Protein AF-A0A961ICT8-F1 (afdb_monomer_lite)

pLDDT: mean 81.62, std 18.66, range [32.84, 98.81]

Sequence (282 aa):
MPRFIATHRSTLLALPALLSLALFTVPVQPCGPQFPQAIFTYNVHPDMPLTAFAAGQPGIIEPEFARSYLVVAYRTLTKQPLNALEQKAAVRLWSARLNHGSDDTSWMEGASLSENESNDRDCPDGQLQCWLAARRTVSDVPDIKLDDLRVYRRISDQYYGQFRNCLPDAFRYARTTLQQRSERLGADDRAVRAWVLAQDRVFQNCSAAESIPPETGARDALLQADRQYQIASAYFYALRFQDAERHFRQIAADANSPHRLLARYLVARTLIRRASLQTEPG

Foldseek 3Di:
DDDDDDDDDDPDPPVVVVVVVVVPCPPPPPPDDPDDDDPPADQAAADPPLLCLLVLNVDDDHPSHDVLSVVQVVCSVVVNHDDPVRSVVSSQVVLVVVCPPDPDPPVHDPPPDDVQDDVPPVGRRALLVVLLVLLVLAPPADRDDPVQQDQKEALDPPDPDIDRLDDRVLSVVLSVVLVVCCVVQNSHDPLSSLLSVLLVQLRNLSYDAQRARDQDPDPDPQSNLSNLVSRLSSCLSNLVLVSNLVSLVVSLPDPPRPCNVVSVVVNVVSVVSCVVRPDDPD

Secondary structure (DSSP, 8-state):
-PPPP------SSHHHHHHHHHTT------------------SSSPPSPHHHHHTT---S--TTS-HHHHHHHHHHHTT-PPPHHHHHHHHHHHHHHHSTT-S--TT-TT----SS--S-TT-TT-HHHHHHHHHTTSTTPPP--GGG---EEES-SSS--EEE-S-HHHHHHHHHHHHHHHHHH-TT-HHHHHHHHHHHHHHHTTTSS--PPPPP----HHHHHHHHHHHHHHHHHTT-HHHHHHHHHHHHH-TT-TTHHHHHHHHHHHHHHHHHH-----

Radius of gyration: 28.93 Å; chains: 1; bounding box: 117×67×51 Å

Structure (mmCIF, N/CA/C/O backbone):
data_AF-A0A961ICT8-F1
#
_entry.id   AF-A0A961ICT8-F1
#
loop_
_atom_site.group_PDB
_atom_site.id
_atom_site.type_symbol
_atom_site.label_atom_id
_atom_site.label_alt_id
_atom_site.label_comp_id
_atom_site.label_asym_id
_atom_site.label_entity_id
_atom_site.label_seq_id
_atom_site.pdbx_PDB_ins_code
_atom_site.Cartn_x
_atom_site.Cartn_y
_atom_site.Cartn_z
_atom_site.occupancy
_atom_site.B_iso_or_equiv
_atom_site.auth_seq_id
_atom_site.auth_comp_id
_atom_site.auth_asym_id
_atom_site.auth_atom_id
_atom_site.pdbx_PDB_model_num
ATOM 1 N N . MET A 1 1 ? 96.701 43.788 11.895 1.00 37.84 1 MET A N 1
ATOM 2 C CA . MET A 1 1 ? 95.330 44.096 11.430 1.00 37.84 1 MET A CA 1
ATOM 3 C C . MET A 1 1 ? 94.482 42.824 11.481 1.00 37.84 1 MET A C 1
ATOM 5 O O . MET A 1 1 ? 94.618 42.012 10.576 1.00 37.84 1 MET A O 1
ATOM 9 N N . PRO A 1 2 ? 93.659 42.599 12.520 1.00 39.38 2 PRO A N 1
ATOM 10 C CA . PRO A 1 2 ? 92.682 41.512 12.544 1.00 39.38 2 PRO A CA 1
ATOM 11 C C . PRO A 1 2 ? 91.275 42.046 12.219 1.00 39.38 2 PRO A C 1
ATOM 13 O O . PRO A 1 2 ? 90.870 43.092 12.726 1.00 39.38 2 PRO A O 1
ATOM 16 N N . ARG A 1 3 ? 90.537 41.355 11.342 1.00 42.78 3 ARG A N 1
ATOM 17 C CA . ARG A 1 3 ? 89.151 41.694 10.979 1.00 42.78 3 ARG A CA 1
ATOM 18 C C . ARG A 1 3 ? 88.161 40.896 11.829 1.00 42.78 3 ARG A C 1
ATOM 20 O O . ARG A 1 3 ? 88.321 39.697 12.024 1.00 42.78 3 ARG A O 1
ATOM 27 N N . PHE A 1 4 ? 87.163 41.625 12.318 1.00 40.88 4 PHE A N 1
ATOM 28 C CA . PHE A 1 4 ? 86.082 41.203 13.198 1.00 40.88 4 PHE A CA 1
ATOM 29 C C . PHE A 1 4 ? 85.075 40.252 12.534 1.00 40.88 4 PHE A C 1
ATOM 31 O O . PHE A 1 4 ? 84.782 40.344 11.344 1.00 40.88 4 PHE A O 1
ATOM 38 N N . ILE A 1 5 ? 84.523 39.387 13.383 1.00 47.69 5 ILE A N 1
ATOM 39 C CA . ILE A 1 5 ? 83.393 38.480 13.176 1.00 47.69 5 ILE A CA 1
ATOM 40 C C . ILE A 1 5 ? 82.088 39.287 13.077 1.00 47.69 5 ILE A C 1
ATOM 42 O O . ILE A 1 5 ? 81.860 40.179 13.893 1.00 47.69 5 ILE A O 1
ATOM 46 N N . ALA A 1 6 ? 81.197 38.918 12.154 1.00 44.03 6 ALA A N 1
ATOM 47 C CA . ALA A 1 6 ? 79.781 39.280 12.207 1.00 44.03 6 ALA A CA 1
ATOM 48 C C . ALA A 1 6 ? 78.923 38.031 11.947 1.00 44.03 6 ALA A C 1
ATOM 50 O O . ALA A 1 6 ? 79.070 37.343 10.940 1.00 44.03 6 ALA A O 1
ATOM 51 N N . THR A 1 7 ? 78.068 37.721 12.917 1.00 42.88 7 THR A N 1
ATOM 52 C CA . THR A 1 7 ? 77.219 36.535 13.027 1.00 42.88 7 THR A CA 1
ATOM 53 C C . THR A 1 7 ? 75.846 36.770 12.384 1.00 42.88 7 THR A C 1
ATOM 55 O O . THR A 1 7 ? 75.156 37.739 12.693 1.00 42.88 7 THR A O 1
ATOM 58 N N . HIS A 1 8 ? 75.416 35.861 11.503 1.00 47.62 8 HIS A N 1
ATOM 59 C CA . HIS A 1 8 ? 74.081 35.865 10.894 1.00 47.62 8 HIS A CA 1
ATOM 60 C C . HIS A 1 8 ? 72.996 35.484 11.921 1.00 47.62 8 HIS A C 1
ATOM 62 O O . HIS A 1 8 ? 72.843 34.319 12.281 1.00 47.62 8 HIS A O 1
ATOM 68 N N . ARG A 1 9 ? 72.204 36.467 12.369 1.00 53.19 9 ARG A N 1
ATOM 69 C CA . ARG A 1 9 ? 70.945 36.287 13.118 1.00 53.19 9 ARG A CA 1
ATOM 70 C C . ARG A 1 9 ? 69.751 36.474 12.176 1.00 53.19 9 ARG A C 1
ATOM 72 O O . ARG A 1 9 ? 69.222 37.580 12.103 1.00 53.19 9 ARG A O 1
ATOM 79 N N . SER A 1 10 ? 69.319 35.449 11.431 1.00 54.00 10 SER A N 1
ATOM 80 C CA . SER A 1 10 ? 68.070 35.558 10.632 1.00 54.00 10 SER A CA 1
ATOM 81 C C . SER A 1 10 ? 67.377 34.240 10.241 1.00 54.00 10 SER A C 1
ATOM 83 O O . SER A 1 10 ? 66.534 34.260 9.354 1.00 54.00 10 SER A O 1
ATOM 85 N N . THR A 1 11 ? 67.686 33.091 10.850 1.00 52.84 11 THR A N 1
ATOM 86 C CA . THR A 1 11 ? 67.181 31.780 10.366 1.00 52.84 11 THR A CA 1
ATOM 87 C C . THR A 1 11 ? 66.309 30.996 11.352 1.00 52.84 11 THR A C 1
ATOM 89 O O . THR A 1 11 ? 65.954 29.858 11.070 1.00 52.84 11 THR A O 1
ATOM 92 N N . LEU A 1 12 ? 65.896 31.582 12.483 1.00 53.53 12 LEU A N 1
ATOM 93 C CA . LEU A 1 12 ? 65.147 30.858 13.530 1.00 53.53 12 LEU A CA 1
ATOM 94 C C . LEU A 1 12 ? 63.622 31.082 13.543 1.00 53.53 12 LEU A C 1
ATOM 96 O O . LEU A 1 12 ? 62.937 30.487 14.367 1.00 53.53 12 LEU A O 1
ATOM 100 N N . LEU A 1 13 ? 63.066 31.883 12.627 1.00 51.25 13 LEU A N 1
ATOM 101 C CA . LEU A 1 13 ? 61.613 32.129 12.536 1.00 51.25 13 LEU A CA 1
ATOM 102 C C . LEU A 1 13 ? 60.910 31.373 11.394 1.00 51.25 13 LEU A C 1
ATOM 104 O O . LEU A 1 13 ? 59.685 31.358 11.343 1.00 51.25 13 LEU A O 1
ATOM 108 N N . ALA A 1 14 ? 61.653 30.704 10.507 1.00 54.22 14 ALA A N 1
ATOM 109 C CA . ALA A 1 14 ? 61.065 29.968 9.383 1.00 54.22 14 ALA A CA 1
ATOM 110 C C . ALA A 1 14 ? 60.534 28.574 9.775 1.00 54.22 14 ALA A C 1
ATOM 112 O O . ALA A 1 14 ? 59.613 28.062 9.143 1.00 54.22 14 ALA A O 1
ATOM 113 N N . LEU A 1 15 ? 61.080 27.968 10.836 1.00 54.25 15 LEU A N 1
ATOM 114 C CA . LEU A 1 15 ? 60.722 26.613 11.265 1.00 54.25 15 LEU A CA 1
ATOM 115 C C . LEU A 1 15 ? 59.295 26.473 11.843 1.00 54.25 15 LEU A C 1
ATOM 117 O O . LEU A 1 15 ? 58.610 25.527 11.456 1.00 54.25 15 LEU A O 1
ATOM 121 N N . PRO A 1 16 ? 58.795 27.374 12.719 1.00 55.53 16 PRO A N 1
ATOM 122 C CA . PRO A 1 16 ? 57.443 27.224 13.259 1.00 55.53 16 PRO A CA 1
ATOM 123 C C . PRO A 1 16 ? 56.360 27.516 12.211 1.00 55.53 16 PRO A C 1
ATOM 125 O O . PRO A 1 16 ? 55.316 26.880 12.242 1.00 55.53 16 PRO A O 1
ATOM 128 N N . ALA A 1 17 ? 56.612 28.402 11.239 1.00 57.78 17 ALA A N 1
ATOM 129 C CA . ALA A 1 17 ? 55.658 28.697 10.165 1.00 57.78 17 ALA A CA 1
ATOM 130 C C . ALA A 1 17 ? 55.457 27.508 9.202 1.00 57.78 17 ALA A C 1
ATOM 132 O O . ALA A 1 17 ? 54.339 27.255 8.755 1.00 57.78 17 ALA A O 1
ATOM 133 N N . LEU A 1 18 ? 56.519 26.739 8.935 1.00 57.41 18 LEU A N 1
ATOM 134 C CA . LEU A 1 18 ? 56.458 25.503 8.146 1.00 57.41 18 LEU A CA 1
ATOM 135 C C . LEU A 1 18 ? 55.763 24.356 8.899 1.00 57.41 18 LEU A C 1
ATOM 137 O O . LEU A 1 18 ? 55.042 23.574 8.282 1.00 57.41 18 LEU A O 1
ATOM 141 N N . LEU A 1 19 ? 55.914 24.284 10.226 1.00 56.38 19 LEU A N 1
ATOM 142 C CA . LEU A 1 19 ? 55.237 23.278 11.051 1.00 56.38 19 LEU A CA 1
ATOM 143 C C . LEU A 1 19 ? 53.722 23.541 11.165 1.00 56.38 19 LEU A C 1
ATOM 145 O O . LEU A 1 19 ? 52.929 22.602 11.133 1.00 56.38 19 LEU A O 1
ATOM 149 N N . SER A 1 20 ? 53.311 24.814 11.223 1.00 58.62 20 SER A N 1
ATOM 150 C CA . SER A 1 20 ? 51.898 25.222 11.215 1.00 58.62 20 SER A CA 1
ATOM 151 C C . SER A 1 20 ? 51.183 24.861 9.912 1.00 58.62 20 SER A C 1
ATOM 153 O O . SER A 1 20 ? 50.013 24.494 9.940 1.00 58.62 20 SER A O 1
ATOM 155 N N . LEU A 1 21 ? 51.875 24.935 8.769 1.00 56.06 21 LEU A N 1
ATOM 156 C CA . LEU A 1 21 ? 51.290 24.611 7.463 1.00 56.06 21 LEU A CA 1
ATOM 157 C C . LEU A 1 21 ? 51.068 23.099 7.280 1.00 56.06 21 LEU A C 1
ATOM 159 O O . LEU A 1 21 ? 50.133 22.691 6.597 1.00 56.06 21 LEU A O 1
ATOM 163 N N . ALA A 1 22 ? 51.892 22.266 7.924 1.00 58.62 22 ALA A N 1
ATOM 164 C CA . ALA A 1 22 ? 51.762 20.811 7.872 1.00 58.62 22 ALA A CA 1
ATOM 165 C C . ALA A 1 22 ? 50.578 20.285 8.709 1.00 58.62 22 ALA A C 1
ATOM 167 O O . ALA A 1 22 ? 49.957 19.289 8.338 1.00 58.62 22 ALA A O 1
ATOM 168 N N . LEU A 1 23 ? 50.218 20.977 9.797 1.00 57.09 23 LEU A N 1
ATOM 169 C CA . LEU A 1 23 ? 49.137 20.576 10.711 1.00 57.09 23 LEU A CA 1
ATOM 170 C C . LEU A 1 23 ? 47.718 20.891 10.196 1.00 57.09 23 LEU A C 1
ATOM 172 O O . LEU A 1 23 ? 46.753 20.374 10.750 1.00 57.09 23 LEU A O 1
ATOM 176 N N . PHE A 1 24 ? 47.576 21.686 9.128 1.00 55.16 24 PHE A N 1
ATOM 177 C CA . PHE A 1 24 ? 46.278 22.008 8.509 1.00 55.16 24 PHE A CA 1
ATOM 178 C C . PHE A 1 24 ? 45.918 21.136 7.298 1.00 55.16 24 PHE A C 1
ATOM 180 O O . PHE A 1 24 ? 44.910 21.386 6.635 1.00 55.16 24 PHE A O 1
ATOM 187 N N . THR A 1 25 ? 46.684 20.079 7.018 1.00 59.94 25 THR A N 1
ATOM 188 C CA . THR A 1 25 ? 46.312 19.095 5.993 1.00 59.94 25 THR A CA 1
ATOM 189 C C . THR A 1 25 ? 45.279 18.112 6.548 1.00 59.94 25 THR A C 1
ATOM 191 O O . THR A 1 25 ? 45.543 16.934 6.767 1.00 59.94 25 THR A O 1
ATOM 194 N N . VAL A 1 26 ? 44.060 18.602 6.790 1.00 64.69 26 VAL A N 1
ATOM 195 C CA . VAL A 1 26 ? 42.906 17.703 6.893 1.00 64.69 26 VAL A CA 1
ATOM 196 C C . VAL A 1 26 ? 42.815 16.996 5.539 1.00 64.69 26 VAL A C 1
ATOM 198 O O . VAL A 1 26 ? 42.771 17.692 4.520 1.00 64.69 26 VAL A O 1
ATOM 201 N N . PRO A 1 27 ? 42.820 15.653 5.470 1.00 58.12 27 PRO A N 1
ATOM 202 C CA . PRO A 1 27 ? 42.540 14.974 4.221 1.00 58.12 27 PRO A CA 1
ATOM 203 C C . PRO A 1 27 ? 41.114 15.353 3.832 1.00 58.12 27 PRO A C 1
ATOM 205 O O . PRO A 1 27 ? 40.142 14.838 4.381 1.00 58.12 27 PRO A O 1
ATOM 208 N N . VAL A 1 28 ? 40.981 16.293 2.896 1.00 57.12 28 VAL A N 1
ATOM 209 C CA . VAL A 1 28 ? 39.759 16.418 2.117 1.00 57.12 28 VAL A CA 1
ATOM 210 C C . VAL A 1 28 ? 39.634 15.052 1.459 1.00 57.12 28 VAL A C 1
ATOM 212 O O . VAL A 1 28 ? 40.481 14.682 0.652 1.00 57.12 28 VAL A O 1
ATOM 215 N N . GLN A 1 29 ? 38.666 14.249 1.891 1.00 53.62 29 GLN A N 1
ATOM 216 C CA . GLN A 1 29 ? 38.209 13.116 1.107 1.00 53.62 29 GLN A CA 1
ATOM 217 C C . GLN A 1 29 ? 37.275 13.720 0.061 1.00 53.62 29 GLN A C 1
ATOM 219 O O . GLN A 1 29 ? 36.106 13.946 0.381 1.00 53.62 29 GLN A O 1
ATOM 224 N N . PRO A 1 30 ? 37.735 14.055 -1.163 1.00 53.84 30 PRO A N 1
ATOM 225 C CA . PRO A 1 30 ? 36.781 14.260 -2.226 1.00 53.84 30 PRO A CA 1
ATOM 226 C C . PRO A 1 30 ? 36.074 12.916 -2.384 1.00 53.84 30 PRO A C 1
ATOM 228 O O . PRO A 1 30 ? 36.699 11.900 -2.700 1.00 53.84 30 PRO A O 1
ATOM 231 N N . CYS A 1 31 ? 34.772 12.888 -2.111 1.00 66.50 31 CYS A N 1
ATOM 232 C CA . CYS A 1 31 ? 33.909 11.869 -2.684 1.00 66.50 31 CYS A CA 1
ATOM 233 C C . CYS A 1 31 ? 34.304 11.739 -4.169 1.00 66.50 31 CYS A C 1
ATOM 235 O O . CYS A 1 31 ? 34.460 12.755 -4.844 1.00 66.50 31 CYS A O 1
ATOM 237 N N . GLY A 1 32 ? 34.614 10.508 -4.589 1.00 55.09 32 GLY A N 1
ATOM 238 C CA . GLY A 1 32 ? 35.547 10.182 -5.675 1.00 55.09 32 GLY A CA 1
ATOM 239 C C . GLY A 1 32 ? 35.309 10.845 -7.044 1.00 55.09 32 GLY A C 1
ATOM 240 O O . GLY A 1 32 ? 34.255 11.423 -7.298 1.00 55.09 32 GLY A O 1
ATOM 241 N N . PRO A 1 33 ? 36.283 10.737 -7.967 1.00 57.88 33 PRO A N 1
ATOM 242 C CA . PRO A 1 33 ? 36.219 11.388 -9.271 1.00 57.88 33 PRO A CA 1
ATOM 243 C C . PRO A 1 33 ? 35.073 10.814 -10.117 1.00 57.88 33 PRO A C 1
ATOM 245 O O . PRO A 1 33 ? 35.085 9.644 -10.500 1.00 57.88 33 PRO A O 1
ATOM 248 N N . GLN A 1 34 ? 34.091 11.654 -10.438 1.00 64.75 34 GLN A N 1
ATOM 249 C CA . GLN A 1 34 ? 33.074 11.357 -11.443 1.00 64.75 34 GLN A CA 1
ATOM 250 C C . GLN A 1 34 ? 33.704 11.556 -12.825 1.00 64.75 34 GLN A C 1
ATOM 252 O O . GLN A 1 34 ? 33.614 12.628 -13.419 1.00 64.75 34 GLN A O 1
ATOM 257 N N . PHE A 1 35 ? 34.424 10.551 -13.322 1.00 66.69 35 PHE A N 1
ATOM 258 C CA . PHE A 1 35 ? 34.886 10.587 -14.706 1.00 66.69 35 PHE A CA 1
ATOM 259 C C . PHE A 1 35 ? 33.671 10.460 -15.635 1.00 66.69 35 PHE A C 1
ATOM 261 O O . PHE A 1 35 ? 32.851 9.568 -15.408 1.00 66.69 35 PHE A O 1
ATOM 268 N N . PRO A 1 36 ? 33.535 11.305 -16.674 1.00 63.50 36 PRO A N 1
ATOM 269 C CA . PRO A 1 36 ? 32.488 11.125 -17.668 1.00 63.50 36 PRO A CA 1
ATOM 270 C C . PRO A 1 36 ? 32.681 9.759 -18.333 1.00 63.50 36 PRO A C 1
ATOM 272 O O . PRO A 1 36 ? 33.679 9.516 -19.011 1.00 63.50 36 PRO A O 1
ATOM 275 N N . GLN A 1 37 ? 31.743 8.847 -18.090 1.00 63.47 37 GLN A N 1
ATOM 276 C CA . GLN A 1 37 ? 31.707 7.543 -18.737 1.00 63.47 37 GLN A CA 1
ATOM 277 C C . GLN A 1 37 ? 30.840 7.651 -19.987 1.00 63.47 37 GLN A C 1
ATOM 279 O O . GLN A 1 37 ? 29.714 8.144 -19.928 1.00 63.47 37 GLN A O 1
ATOM 284 N N . ALA A 1 38 ? 31.356 7.179 -21.119 1.00 71.88 38 ALA A N 1
ATOM 285 C CA . ALA A 1 38 ? 30.524 6.957 -22.290 1.00 71.88 38 ALA A CA 1
ATOM 286 C C . ALA A 1 38 ? 29.664 5.712 -22.030 1.00 71.88 38 ALA A C 1
ATOM 288 O O . ALA A 1 38 ? 30.159 4.585 -22.070 1.00 71.88 38 ALA A O 1
ATOM 289 N N . ILE A 1 39 ? 28.391 5.929 -21.703 1.00 67.38 39 ILE A N 1
ATOM 290 C CA . ILE A 1 39 ? 27.407 4.861 -21.528 1.00 67.38 39 ILE A CA 1
ATOM 291 C C . ILE A 1 39 ? 26.764 4.621 -22.892 1.00 67.38 39 ILE A C 1
ATOM 293 O O . ILE A 1 39 ? 26.002 5.453 -23.376 1.00 67.38 39 ILE A O 1
ATOM 297 N N . PHE A 1 40 ? 27.119 3.507 -23.529 1.00 71.25 40 PHE A N 1
ATOM 298 C CA . PHE A 1 40 ? 26.568 3.119 -24.832 1.00 71.25 40 PHE A CA 1
ATOM 299 C C . PHE A 1 40 ? 25.327 2.231 -24.709 1.00 71.25 40 PHE A C 1
ATOM 301 O O . PHE A 1 40 ? 24.526 2.190 -25.635 1.00 71.25 40 PHE A O 1
ATOM 308 N N . THR A 1 41 ? 25.179 1.532 -23.580 1.00 69.94 41 THR A N 1
ATOM 309 C CA . THR A 1 41 ? 24.039 0.664 -23.262 1.00 69.94 41 THR A CA 1
ATOM 310 C C . THR A 1 41 ? 23.744 0.729 -21.766 1.00 69.94 41 THR A C 1
ATOM 312 O O . THR A 1 41 ? 24.653 0.892 -20.946 1.00 69.94 41 THR A O 1
ATOM 315 N N . TYR A 1 42 ? 22.470 0.598 -21.402 1.00 76.50 42 TYR A N 1
ATOM 316 C CA . TYR A 1 42 ? 22.031 0.520 -20.013 1.00 76.50 42 TYR A CA 1
ATOM 317 C C . TYR A 1 42 ? 21.673 -0.919 -19.655 1.00 76.50 42 TYR A C 1
ATOM 319 O O . TYR A 1 42 ? 20.793 -1.504 -20.265 1.00 76.50 42 TYR A O 1
ATOM 327 N N . ASN A 1 43 ? 22.278 -1.465 -18.601 1.00 77.25 43 ASN A N 1
ATOM 328 C CA . ASN A 1 43 ? 22.084 -2.883 -18.262 1.00 77.25 43 ASN A CA 1
ATOM 329 C C . ASN A 1 43 ? 20.883 -3.126 -17.322 1.00 77.25 43 ASN A C 1
ATOM 331 O O . ASN A 1 43 ? 20.552 -4.262 -17.003 1.00 77.25 43 ASN A O 1
ATOM 335 N N . VAL A 1 44 ? 20.246 -2.066 -16.805 1.00 82.12 44 VAL A N 1
ATOM 336 C CA . VAL A 1 44 ? 19.187 -2.165 -15.772 1.00 82.12 44 VAL A CA 1
ATOM 337 C C . VAL A 1 44 ? 17.843 -1.572 -16.202 1.00 82.12 44 VAL A C 1
ATOM 339 O O . VAL A 1 44 ? 16.823 -1.812 -15.544 1.00 82.12 44 VAL A O 1
ATOM 342 N N . HIS A 1 45 ? 17.820 -0.816 -17.296 1.00 88.06 45 HIS A N 1
ATOM 343 C CA . HIS A 1 45 ? 16.630 -0.203 -17.876 1.00 88.06 45 HIS A CA 1
ATOM 344 C C . HIS A 1 45 ? 16.810 -0.053 -19.394 1.00 88.06 45 HIS A C 1
ATOM 346 O O . HIS A 1 45 ? 17.946 0.011 -19.849 1.00 88.06 45 HIS A O 1
ATOM 352 N N . PRO A 1 46 ? 15.721 0.026 -20.175 1.00 89.12 46 PRO A N 1
ATOM 353 C CA . PRO A 1 46 ? 15.795 0.255 -21.613 1.00 89.12 46 PRO A CA 1
ATOM 354 C C . PRO A 1 46 ? 16.296 1.659 -21.950 1.00 89.12 46 PRO A C 1
ATOM 356 O O . PRO A 1 46 ? 16.306 2.554 -21.096 1.00 89.12 46 PRO A O 1
ATOM 359 N N . ASP A 1 47 ? 16.627 1.853 -23.223 1.00 84.38 47 ASP A N 1
ATOM 360 C CA . ASP A 1 47 ? 16.976 3.160 -23.764 1.00 84.38 47 ASP A CA 1
ATOM 361 C C . ASP A 1 47 ? 15.827 4.168 -23.643 1.00 84.38 47 ASP A C 1
ATOM 363 O O . ASP A 1 47 ? 14.634 3.839 -23.622 1.00 84.38 47 ASP A O 1
ATOM 367 N N . MET A 1 48 ? 16.216 5.437 -23.564 1.00 84.44 48 MET A N 1
ATOM 368 C CA . MET A 1 48 ? 15.290 6.562 -23.553 1.00 84.44 48 MET A CA 1
ATOM 369 C C . MET A 1 48 ? 14.745 6.822 -24.972 1.00 84.44 48 MET A C 1
ATOM 371 O O . MET A 1 48 ? 15.480 6.650 -25.944 1.00 84.44 48 MET A O 1
ATOM 375 N N . PRO A 1 49 ? 13.490 7.292 -25.120 1.00 86.56 49 PRO A N 1
ATOM 376 C CA . PRO A 1 49 ? 12.537 7.615 -24.061 1.00 86.56 49 PRO A CA 1
ATOM 377 C C . PRO A 1 49 ? 11.739 6.393 -23.579 1.00 86.56 49 PRO A C 1
ATOM 379 O O . PRO A 1 49 ? 11.233 5.589 -24.361 1.00 86.56 49 PRO A O 1
ATOM 382 N N . LEU A 1 50 ? 11.498 6.318 -22.266 1.00 89.00 50 LEU A N 1
ATOM 383 C CA . LEU A 1 50 ? 10.753 5.210 -21.647 1.00 89.00 50 LEU A CA 1
ATOM 384 C C . LEU A 1 50 ? 9.299 5.078 -22.132 1.00 89.00 50 LEU A C 1
ATOM 386 O O . LEU A 1 50 ? 8.676 4.026 -21.971 1.00 89.00 50 LEU A O 1
ATOM 390 N N . THR A 1 51 ? 8.739 6.141 -22.708 1.00 90.38 51 THR A N 1
ATOM 391 C CA . THR A 1 51 ? 7.392 6.150 -23.288 1.00 90.38 51 THR A CA 1
ATOM 392 C C . THR A 1 51 ? 7.277 5.201 -24.479 1.00 90.38 51 THR A C 1
ATOM 394 O O . THR A 1 51 ? 6.260 4.519 -24.592 1.00 90.38 51 THR A O 1
ATOM 397 N N . ALA A 1 52 ? 8.317 5.082 -25.312 1.00 90.81 52 ALA A N 1
ATOM 398 C CA . ALA A 1 52 ? 8.341 4.143 -26.435 1.00 90.81 52 ALA A CA 1
ATOM 399 C C . ALA A 1 52 ? 8.315 2.690 -25.937 1.00 90.81 52 ALA A C 1
ATOM 401 O O . ALA A 1 52 ? 7.495 1.881 -26.381 1.00 90.81 52 ALA A O 1
ATOM 402 N N . PHE A 1 53 ? 9.127 2.386 -24.920 1.00 92.81 53 PHE A N 1
ATOM 403 C CA . PHE A 1 53 ? 9.141 1.067 -24.295 1.00 92.81 53 PHE A CA 1
ATOM 404 C C . PHE A 1 53 ? 7.777 0.716 -23.676 1.00 92.81 53 PHE A C 1
ATOM 406 O O . PHE A 1 53 ? 7.257 -0.380 -23.889 1.00 92.81 53 PHE A O 1
ATOM 413 N N . ALA A 1 54 ? 7.146 1.660 -22.963 1.00 92.94 54 ALA A N 1
ATOM 414 C CA . ALA A 1 54 ? 5.798 1.480 -22.417 1.00 92.94 54 ALA A CA 1
ATOM 415 C C . ALA A 1 54 ? 4.740 1.246 -23.507 1.00 92.94 54 ALA A C 1
ATOM 417 O O . ALA A 1 54 ? 3.836 0.433 -23.313 1.00 92.94 54 ALA A O 1
ATOM 418 N N . ALA A 1 55 ? 4.865 1.923 -24.650 1.00 93.06 55 ALA A N 1
ATOM 419 C CA . ALA A 1 55 ? 3.966 1.796 -25.795 1.00 93.06 55 ALA A CA 1
ATOM 420 C C . ALA A 1 55 ? 4.109 0.466 -26.560 1.00 93.06 55 ALA A C 1
ATOM 422 O O . ALA A 1 55 ? 3.397 0.245 -27.539 1.00 93.06 55 ALA A O 1
ATOM 423 N N . GLY A 1 56 ? 4.992 -0.435 -26.116 1.00 90.75 56 GLY A N 1
ATOM 424 C CA . GLY A 1 56 ? 5.207 -1.732 -26.750 1.00 90.75 56 GLY A CA 1
ATOM 425 C C . GLY A 1 56 ? 6.233 -1.695 -27.880 1.00 90.75 56 GLY A C 1
ATOM 426 O O . GLY A 1 56 ? 6.197 -2.551 -28.762 1.00 90.75 56 GLY A O 1
ATOM 427 N N . GLN A 1 57 ? 7.162 -0.737 -27.849 1.00 91.19 57 GLN A N 1
ATOM 428 C CA . GLN A 1 57 ? 8.332 -0.689 -28.729 1.00 91.19 57 GLN A CA 1
ATOM 429 C C . GLN A 1 57 ? 9.597 -0.988 -27.904 1.00 91.19 57 GLN A C 1
ATOM 431 O O . GLN A 1 57 ? 10.358 -0.074 -27.599 1.00 91.19 57 GLN A O 1
ATOM 436 N N . PRO A 1 58 ? 9.812 -2.245 -27.463 1.00 85.56 58 PRO A N 1
ATOM 437 C CA . PRO A 1 58 ? 10.813 -2.539 -26.442 1.00 85.56 58 PRO A CA 1
ATOM 438 C C . PRO A 1 58 ? 12.267 -2.509 -26.935 1.00 85.56 58 PRO A C 1
ATOM 440 O O . PRO A 1 58 ? 13.166 -2.546 -26.105 1.00 85.56 58 PRO A O 1
ATOM 443 N N . GLY A 1 59 ? 12.515 -2.453 -28.250 1.00 86.81 59 GLY A N 1
ATOM 444 C CA . GLY A 1 59 ? 13.874 -2.494 -28.797 1.00 86.81 59 GLY A CA 1
ATOM 445 C C . GLY A 1 59 ? 14.616 -3.776 -28.402 1.00 86.81 59 GLY A C 1
ATOM 446 O O . GLY A 1 59 ? 14.076 -4.875 -28.549 1.00 86.81 59 GLY A O 1
ATOM 447 N N . ILE A 1 60 ? 15.848 -3.626 -27.906 1.00 88.88 60 ILE A N 1
ATOM 448 C CA . ILE A 1 60 ? 16.653 -4.719 -27.345 1.00 88.88 60 ILE A CA 1
ATOM 449 C C . ILE A 1 60 ? 16.252 -4.924 -25.878 1.00 88.88 60 ILE A C 1
ATOM 451 O O . ILE A 1 60 ? 16.215 -3.980 -25.093 1.00 88.88 60 ILE A O 1
ATOM 455 N N . ILE A 1 61 ? 15.940 -6.168 -25.512 1.00 90.31 61 ILE A N 1
ATOM 456 C CA . ILE A 1 61 ? 15.570 -6.547 -24.144 1.00 90.31 61 ILE A CA 1
ATOM 457 C C . ILE A 1 61 ? 16.703 -7.378 -23.551 1.00 90.31 61 ILE A C 1
ATOM 459 O O . ILE A 1 61 ? 17.016 -8.445 -24.081 1.00 90.31 61 ILE A O 1
ATOM 463 N N . GLU A 1 62 ? 17.256 -6.927 -22.428 1.00 90.06 62 GLU A N 1
ATOM 464 C CA . GLU A 1 62 ? 18.277 -7.665 -21.682 1.00 90.06 62 GLU A CA 1
ATOM 465 C C . GLU A 1 62 ? 17.666 -8.368 -20.453 1.00 90.06 62 GLU A C 1
ATOM 467 O O . GLU A 1 62 ? 16.800 -7.788 -19.783 1.00 90.06 62 GLU A O 1
ATOM 472 N N . PRO A 1 63 ? 18.083 -9.609 -20.129 1.00 89.38 63 PRO A N 1
ATOM 473 C CA . PRO A 1 63 ? 17.638 -10.328 -18.929 1.00 89.38 63 PRO A CA 1
ATOM 474 C C . PRO A 1 63 ? 17.876 -9.576 -17.611 1.00 89.38 63 PRO A C 1
ATOM 476 O O . PRO A 1 63 ? 17.149 -9.783 -16.639 1.00 89.38 63 PRO A O 1
ATOM 479 N N . GLU A 1 64 ? 18.883 -8.707 -17.582 1.00 88.31 64 GLU A N 1
ATOM 480 C CA . GLU A 1 64 ? 19.343 -7.950 -16.419 1.00 88.31 64 GLU A CA 1
ATOM 481 C C . GLU A 1 64 ? 18.465 -6.728 -16.107 1.00 88.31 64 GLU A C 1
ATOM 483 O O . GLU A 1 64 ? 18.572 -6.143 -15.022 1.00 88.31 64 GLU A O 1
ATOM 488 N N . PHE A 1 65 ? 17.542 -6.361 -17.005 1.00 91.06 65 PHE A N 1
ATOM 489 C CA . PHE A 1 65 ? 16.627 -5.250 -16.770 1.00 91.06 65 PHE A CA 1
ATOM 490 C C . PHE A 1 65 ? 15.821 -5.439 -15.485 1.00 91.06 65 PHE A C 1
ATOM 492 O O . PHE A 1 65 ? 15.345 -6.527 -15.141 1.00 91.06 65 PHE A O 1
ATOM 499 N N . ALA A 1 66 ? 15.569 -4.331 -14.784 1.00 88.50 66 ALA A N 1
ATOM 500 C CA . ALA A 1 66 ? 14.714 -4.364 -13.610 1.00 88.50 66 ALA A CA 1
ATOM 501 C C . ALA A 1 66 ? 13.339 -4.949 -13.975 1.00 88.50 66 ALA A C 1
ATOM 503 O O . ALA A 1 66 ? 12.737 -4.597 -14.992 1.00 88.50 66 ALA A O 1
ATOM 504 N N . ARG A 1 67 ? 12.789 -5.808 -13.102 1.00 89.12 67 ARG A N 1
ATOM 505 C CA . ARG A 1 67 ? 11.561 -6.587 -13.380 1.00 89.12 67 ARG A CA 1
ATOM 506 C C . ARG A 1 67 ? 10.380 -5.755 -13.879 1.00 89.12 67 ARG A C 1
ATOM 508 O O . ARG A 1 67 ? 9.540 -6.263 -14.610 1.00 89.12 67 ARG A O 1
ATOM 515 N N . SER A 1 68 ? 10.294 -4.483 -13.485 1.00 90.50 68 SER A N 1
ATOM 516 C CA . SER A 1 68 ? 9.245 -3.584 -13.968 1.00 90.50 68 SER A CA 1
ATOM 517 C C . SER A 1 68 ? 9.285 -3.363 -15.481 1.00 90.50 68 SER A C 1
ATOM 519 O O . SER A 1 68 ? 8.223 -3.192 -16.062 1.00 90.50 68 SER A O 1
ATOM 521 N N . TYR A 1 69 ? 10.459 -3.394 -16.113 1.00 93.94 69 TYR A N 1
ATOM 522 C CA . TYR A 1 69 ? 10.602 -3.346 -17.570 1.00 93.94 69 TYR A CA 1
ATOM 523 C C . TYR A 1 69 ? 10.318 -4.714 -18.191 1.00 93.94 69 TYR A C 1
ATOM 525 O O . TYR A 1 69 ? 9.522 -4.807 -19.122 1.00 93.94 69 TYR A O 1
ATOM 533 N N . LEU A 1 70 ? 10.865 -5.790 -17.612 1.00 93.81 70 LEU A N 1
ATOM 534 C CA . LEU A 1 70 ? 10.648 -7.159 -18.100 1.00 93.81 70 LEU A CA 1
ATOM 535 C C . LEU A 1 70 ? 9.165 -7.555 -18.136 1.00 93.81 70 LEU A C 1
ATOM 537 O O . LEU A 1 70 ? 8.733 -8.224 -19.067 1.00 93.81 70 LEU A O 1
ATOM 541 N N . VAL A 1 71 ? 8.356 -7.105 -17.171 1.00 92.94 71 VAL A N 1
ATOM 542 C CA . VAL A 1 71 ? 6.898 -7.333 -17.184 1.00 92.94 71 VAL A CA 1
ATOM 543 C C . VAL A 1 71 ? 6.228 -6.650 -18.380 1.00 92.94 71 VAL A C 1
ATOM 545 O O . VAL A 1 71 ? 5.334 -7.232 -18.995 1.00 92.94 71 VAL A O 1
ATOM 548 N N . VAL A 1 72 ? 6.650 -5.433 -18.732 1.00 95.12 72 VAL A N 1
ATOM 549 C CA . VAL A 1 72 ? 6.101 -4.702 -19.886 1.00 95.12 72 VAL A CA 1
ATOM 550 C C . VAL A 1 72 ? 6.555 -5.331 -21.200 1.00 95.12 72 VAL A C 1
ATOM 552 O O . VAL A 1 72 ? 5.732 -5.520 -22.099 1.00 95.12 72 VAL A O 1
ATOM 555 N N . ALA A 1 73 ? 7.821 -5.744 -21.283 1.00 95.06 73 ALA A N 1
ATOM 556 C CA . ALA A 1 73 ? 8.336 -6.515 -22.409 1.00 95.06 73 ALA A CA 1
ATOM 557 C C . ALA A 1 73 ? 7.556 -7.826 -22.590 1.00 95.06 73 ALA A C 1
ATOM 559 O O . ALA A 1 73 ? 7.031 -8.081 -23.671 1.00 95.06 73 ALA A O 1
ATOM 560 N N . TYR A 1 74 ? 7.378 -8.609 -21.522 1.00 95.06 74 TYR A N 1
ATOM 561 C CA . TYR A 1 74 ? 6.603 -9.852 -21.541 1.00 95.06 74 TYR A CA 1
ATOM 562 C C . TYR A 1 74 ? 5.175 -9.632 -22.050 1.00 95.06 74 TYR A C 1
ATOM 564 O O . TYR A 1 74 ? 4.722 -10.336 -22.952 1.00 95.06 74 TYR A O 1
ATOM 572 N N . ARG A 1 75 ? 4.469 -8.627 -21.519 1.00 95.75 75 ARG A N 1
ATOM 573 C CA . ARG A 1 75 ? 3.110 -8.270 -21.956 1.00 95.75 75 ARG A CA 1
ATOM 574 C C . ARG A 1 75 ? 3.053 -7.902 -23.437 1.00 95.75 75 ARG A C 1
ATOM 576 O O . ARG A 1 75 ? 2.148 -8.330 -24.146 1.00 95.75 75 ARG A O 1
ATOM 583 N N . THR A 1 76 ? 4.044 -7.163 -23.919 1.00 94.88 76 THR A N 1
ATOM 584 C CA . THR A 1 76 ? 4.148 -6.793 -25.336 1.00 94.88 76 THR A CA 1
ATOM 585 C C . THR A 1 76 ? 4.384 -8.024 -26.216 1.00 94.88 76 THR A C 1
ATOM 587 O O . THR A 1 76 ? 3.636 -8.254 -27.165 1.00 94.88 76 THR A O 1
ATOM 590 N N . LEU A 1 77 ? 5.358 -8.870 -25.864 1.00 94.50 77 LEU A N 1
ATOM 591 C CA . LEU A 1 77 ? 5.720 -10.074 -26.624 1.00 94.50 77 LEU A CA 1
ATOM 592 C C . LEU A 1 77 ? 4.605 -11.132 -26.634 1.00 94.50 77 LEU A C 1
ATOM 594 O O . LEU A 1 77 ? 4.439 -11.858 -27.612 1.00 94.50 77 LEU A O 1
ATOM 598 N N . THR A 1 78 ? 3.793 -11.184 -25.578 1.00 96.62 78 THR A N 1
ATOM 599 C CA . THR A 1 78 ? 2.618 -12.067 -25.472 1.00 96.62 78 THR A CA 1
ATOM 600 C C . THR A 1 78 ? 1.340 -11.466 -26.066 1.00 96.62 78 THR A C 1
ATOM 602 O O . THR A 1 78 ? 0.258 -12.025 -25.891 1.00 96.62 78 THR A O 1
ATOM 605 N N . LYS A 1 79 ? 1.452 -10.358 -26.814 1.00 94.81 79 LYS A N 1
ATOM 606 C CA . LYS A 1 79 ? 0.338 -9.672 -27.496 1.00 94.81 79 LYS A CA 1
ATOM 607 C C . LYS A 1 79 ? -0.752 -9.157 -26.545 1.00 94.81 79 LYS A C 1
ATOM 609 O O . LYS A 1 79 ? -1.918 -9.066 -26.921 1.00 94.81 79 LYS A O 1
ATOM 614 N N . GLN A 1 80 ? -0.375 -8.789 -25.323 1.00 95.56 80 GLN A N 1
ATOM 615 C CA . GLN A 1 80 ? -1.244 -8.167 -24.319 1.00 95.56 80 GLN A CA 1
ATOM 616 C C . GLN A 1 80 ? -0.624 -6.859 -23.793 1.00 95.56 80 GLN A C 1
ATOM 618 O O . GLN A 1 80 ? -0.317 -6.759 -22.597 1.00 95.56 80 GLN A O 1
ATOM 623 N N . PRO A 1 81 ? -0.400 -5.853 -24.665 1.00 95.00 81 PRO A N 1
ATOM 624 C CA . PRO A 1 81 ? 0.305 -4.631 -24.293 1.00 95.00 81 PRO A CA 1
ATOM 625 C C . PRO A 1 81 ? -0.419 -3.859 -23.182 1.00 95.00 81 PRO A C 1
ATOM 627 O O . PRO A 1 81 ? -1.586 -4.104 -22.859 1.00 95.00 81 PRO A O 1
ATOM 630 N N . LEU A 1 82 ? 0.300 -2.919 -22.571 1.00 95.06 82 LEU A N 1
ATOM 631 C CA . LEU A 1 82 ? -0.293 -1.989 -21.618 1.00 95.06 82 LEU A CA 1
ATOM 632 C C . LEU A 1 82 ? -1.300 -1.076 -22.326 1.00 95.06 82 LEU A C 1
ATOM 634 O O . LEU A 1 82 ? -1.018 -0.563 -23.410 1.00 95.06 82 LEU A O 1
ATOM 638 N N . ASN A 1 83 ? -2.443 -0.814 -21.695 1.00 94.56 83 ASN A N 1
ATOM 639 C CA . ASN A 1 83 ? -3.348 0.244 -22.146 1.00 94.56 83 ASN A CA 1
ATOM 640 C C . ASN A 1 83 ? -2.789 1.642 -21.805 1.00 94.56 83 ASN A C 1
ATOM 642 O O . ASN A 1 83 ? -1.854 1.774 -21.019 1.00 94.56 83 ASN A O 1
ATOM 646 N N . ALA A 1 84 ? -3.384 2.709 -22.346 1.00 89.44 84 ALA A N 1
ATOM 647 C CA . ALA A 1 84 ? -2.877 4.076 -22.174 1.00 89.44 84 ALA A CA 1
ATOM 648 C C . ALA A 1 84 ? -2.733 4.524 -20.701 1.00 89.44 84 ALA A C 1
ATOM 650 O O . ALA A 1 84 ? -1.823 5.286 -20.370 1.00 89.44 84 ALA A O 1
ATOM 651 N N . LEU A 1 85 ? -3.610 4.058 -19.805 1.00 87.50 85 LEU A N 1
ATOM 652 C CA . LEU A 1 85 ? -3.521 4.362 -18.375 1.00 87.50 85 LEU A CA 1
ATOM 653 C C . LEU A 1 85 ? -2.362 3.600 -17.719 1.00 87.50 85 LEU A C 1
ATOM 655 O O . LEU A 1 85 ? -1.588 4.182 -16.959 1.00 87.50 85 LEU A O 1
ATOM 659 N N . GLU A 1 86 ? -2.222 2.313 -18.038 1.00 90.38 86 GLU A N 1
ATOM 660 C CA . GLU A 1 86 ? -1.130 1.464 -17.558 1.00 90.38 86 GLU A CA 1
ATOM 661 C C . GLU A 1 86 ? 0.235 1.968 -18.047 1.00 90.38 86 GLU A C 1
ATOM 663 O O . GLU A 1 86 ? 1.181 2.005 -17.265 1.00 90.38 86 GLU A O 1
ATOM 668 N N . GLN A 1 87 ? 0.331 2.418 -19.302 1.00 90.81 87 GLN A N 1
ATOM 669 C CA . GLN A 1 87 ? 1.549 3.006 -19.869 1.00 90.81 87 GLN A CA 1
ATOM 670 C C . GLN A 1 87 ? 1.994 4.233 -19.071 1.00 90.81 87 GLN A C 1
ATOM 672 O O . GLN A 1 87 ? 3.133 4.298 -18.611 1.00 90.81 87 GLN A O 1
ATOM 677 N N . LYS A 1 88 ? 1.073 5.175 -18.823 1.00 86.19 88 LYS A N 1
ATOM 678 C CA . LYS A 1 88 ? 1.343 6.363 -17.996 1.00 86.19 88 LYS A CA 1
ATOM 679 C C . LYS A 1 88 ? 1.780 5.981 -16.582 1.00 86.19 88 LYS A C 1
ATOM 681 O O . LYS A 1 88 ? 2.704 6.582 -16.038 1.00 86.19 88 LYS A O 1
ATOM 686 N N . ALA A 1 89 ? 1.141 4.975 -15.982 1.00 82.94 89 ALA A N 1
ATOM 687 C CA . ALA A 1 89 ? 1.500 4.498 -14.650 1.00 82.94 89 ALA A CA 1
ATOM 688 C C . ALA A 1 89 ? 2.892 3.841 -14.609 1.00 82.94 89 ALA A C 1
ATOM 690 O O . ALA A 1 89 ? 3.633 4.066 -13.650 1.00 82.94 89 ALA A O 1
ATOM 691 N N . ALA A 1 90 ? 3.257 3.066 -15.636 1.00 89.81 90 ALA A N 1
ATOM 692 C CA . ALA A 1 90 ? 4.566 2.431 -15.760 1.00 89.81 90 ALA A CA 1
ATOM 693 C C . ALA A 1 90 ? 5.680 3.470 -15.930 1.00 89.81 90 ALA A C 1
ATOM 695 O O . ALA A 1 90 ? 6.639 3.458 -15.160 1.00 89.81 90 ALA A O 1
ATOM 696 N N . VAL A 1 91 ? 5.505 4.424 -16.851 1.00 87.62 91 VAL A N 1
ATOM 697 C CA . VAL A 1 91 ? 6.459 5.524 -17.057 1.00 87.62 91 VAL A CA 1
ATOM 698 C C . VAL A 1 91 ? 6.636 6.326 -15.773 1.00 87.62 91 VAL A C 1
ATOM 700 O O . VAL A 1 91 ? 7.763 6.520 -15.338 1.00 87.62 91 VAL A O 1
ATOM 703 N N . ARG A 1 92 ? 5.545 6.697 -15.089 1.00 81.94 92 ARG A N 1
ATOM 704 C CA . ARG A 1 92 ? 5.620 7.407 -13.802 1.00 81.94 92 ARG A CA 1
ATOM 705 C C . ARG A 1 92 ? 6.431 6.639 -12.755 1.00 81.94 92 ARG A C 1
ATOM 707 O O . ARG A 1 92 ? 7.232 7.239 -12.045 1.00 81.94 92 ARG A O 1
ATOM 714 N N . LEU A 1 93 ? 6.224 5.324 -12.644 1.00 83.00 93 LEU A N 1
ATOM 715 C CA . LEU A 1 93 ? 6.991 4.479 -11.726 1.00 83.00 93 LEU A CA 1
ATOM 716 C C . LEU A 1 93 ? 8.484 4.486 -12.070 1.00 83.00 93 LEU A C 1
ATOM 718 O O . LEU A 1 93 ? 9.313 4.565 -11.166 1.00 83.00 93 LEU A O 1
ATOM 722 N N . TRP A 1 94 ? 8.826 4.352 -13.349 1.00 87.81 94 TRP A N 1
ATOM 723 C CA . TRP A 1 94 ? 10.215 4.309 -13.793 1.00 87.81 94 TRP A CA 1
ATOM 724 C C . TRP A 1 94 ? 10.909 5.651 -13.618 1.00 87.81 94 TRP A C 1
ATOM 726 O O . TRP A 1 94 ? 11.992 5.685 -13.045 1.00 87.81 94 TRP A O 1
ATOM 736 N N . SER A 1 95 ? 10.254 6.747 -13.997 1.00 81.31 95 SER A N 1
ATOM 737 C CA . SER A 1 95 ? 10.774 8.095 -13.785 1.00 81.31 95 SER A CA 1
ATOM 738 C C . SER A 1 95 ? 11.039 8.362 -12.306 1.00 81.31 95 SER A C 1
ATOM 740 O O . SER A 1 95 ? 12.132 8.786 -11.961 1.00 81.31 95 SER A O 1
ATOM 742 N N . ALA A 1 96 ? 10.109 8.012 -11.409 1.00 73.50 96 ALA A N 1
ATOM 743 C CA . ALA A 1 96 ? 10.331 8.157 -9.969 1.00 73.50 96 ALA A CA 1
ATOM 744 C C . ALA A 1 96 ? 11.532 7.334 -9.462 1.00 73.50 96 ALA A C 1
ATOM 746 O O . ALA A 1 96 ? 12.247 7.769 -8.569 1.00 73.50 96 ALA A O 1
ATOM 747 N N . ARG A 1 97 ? 11.777 6.146 -10.030 1.00 77.81 97 ARG A N 1
ATOM 748 C CA . ARG A 1 97 ? 12.915 5.295 -9.645 1.00 77.81 97 ARG A CA 1
ATOM 749 C C . ARG A 1 97 ? 14.254 5.815 -10.156 1.00 77.81 97 ARG A C 1
ATOM 751 O O . ARG A 1 97 ? 15.241 5.666 -9.446 1.00 77.81 97 ARG A O 1
ATOM 758 N N . LEU A 1 98 ? 14.280 6.380 -11.360 1.00 77.81 98 LEU A N 1
ATOM 759 C CA . LEU A 1 98 ? 15.489 6.944 -11.961 1.00 77.81 98 LEU A CA 1
ATOM 760 C C . LEU A 1 98 ? 15.843 8.306 -11.350 1.00 77.81 98 LEU A C 1
ATOM 762 O O . LEU A 1 98 ? 17.018 8.600 -11.178 1.00 77.81 98 LEU A O 1
ATOM 766 N N . ASN A 1 99 ? 14.841 9.094 -10.945 1.00 68.56 99 ASN A N 1
ATOM 767 C CA . ASN A 1 99 ? 15.029 10.438 -10.393 1.00 68.56 99 ASN A CA 1
ATOM 768 C C . ASN A 1 99 ? 15.609 10.470 -8.963 1.00 68.56 99 ASN A C 1
ATOM 770 O O . ASN A 1 99 ? 15.922 11.539 -8.454 1.00 68.56 99 ASN A O 1
ATOM 774 N N . HIS A 1 100 ? 15.795 9.328 -8.291 1.00 54.91 100 HIS A N 1
ATOM 775 C CA . HIS A 1 100 ? 16.352 9.263 -6.928 1.00 54.91 100 HIS A CA 1
ATOM 776 C C . HIS A 1 100 ? 17.863 9.600 -6.833 1.00 54.91 100 HIS A C 1
ATOM 778 O O . HIS A 1 100 ? 18.527 9.185 -5.881 1.00 54.91 100 HIS A O 1
ATOM 784 N N . GLY A 1 101 ? 18.417 10.360 -7.785 1.00 42.03 101 GLY A N 1
ATOM 785 C CA . GLY A 1 101 ? 19.826 10.764 -7.787 1.00 42.03 101 GLY A CA 1
ATOM 786 C C . GLY A 1 101 ? 20.206 11.988 -8.630 1.00 42.03 101 GLY A C 1
ATOM 787 O O . GLY A 1 101 ? 21.398 12.268 -8.714 1.00 42.03 101 GLY A O 1
ATOM 788 N N . SER A 1 102 ? 19.269 12.722 -9.245 1.00 42.50 102 SER A N 1
ATOM 789 C CA . SER A 1 102 ? 19.603 13.880 -10.092 1.00 42.50 102 SER A CA 1
ATOM 790 C C . SER A 1 102 ? 18.647 15.054 -9.878 1.00 42.50 102 SER A C 1
ATOM 792 O O . SER A 1 102 ? 17.457 14.932 -10.148 1.00 42.50 102 SER A O 1
ATOM 794 N N . ASP A 1 103 ? 19.183 16.212 -9.485 1.00 41.50 103 ASP A N 1
ATOM 795 C CA . ASP A 1 103 ? 18.457 17.496 -9.504 1.00 41.50 103 ASP A CA 1
ATOM 796 C C . ASP A 1 103 ? 18.176 17.993 -10.942 1.00 41.50 103 ASP A C 1
ATOM 798 O O . ASP A 1 103 ? 17.407 18.934 -11.147 1.00 41.50 103 ASP A O 1
ATOM 802 N N . ASP A 1 104 ? 18.776 17.363 -11.960 1.00 44.56 104 ASP A N 1
ATOM 803 C CA . ASP A 1 104 ? 18.578 17.701 -13.370 1.00 44.56 104 ASP A CA 1
ATOM 804 C C . ASP A 1 104 ? 17.444 16.871 -13.992 1.00 44.56 104 ASP A C 1
ATOM 806 O O . ASP A 1 104 ? 17.617 15.727 -14.411 1.00 44.56 104 ASP A O 1
ATOM 810 N N . THR A 1 105 ? 16.259 17.477 -14.052 1.00 47.34 105 THR A N 1
ATOM 811 C CA . THR A 1 105 ? 15.057 16.925 -14.698 1.00 47.34 105 THR A CA 1
ATOM 812 C C . THR A 1 105 ? 14.929 17.336 -16.172 1.00 47.34 105 THR A C 1
ATOM 814 O O . THR A 1 105 ? 13.954 16.963 -16.827 1.00 47.34 105 THR A O 1
ATOM 817 N N . SER A 1 106 ? 15.895 18.087 -16.726 1.00 44.19 106 SER A N 1
ATOM 818 C CA . SER A 1 106 ? 15.734 18.754 -18.028 1.00 44.19 106 SER A CA 1
ATOM 819 C C . SER A 1 106 ? 15.734 17.805 -19.235 1.00 44.19 106 SER A C 1
ATOM 821 O O . SER A 1 106 ? 15.151 18.133 -20.267 1.00 44.19 106 SER A O 1
ATOM 823 N N . TRP A 1 107 ? 16.288 16.596 -19.099 1.00 43.44 107 TRP A N 1
ATOM 824 C CA . TRP A 1 107 ? 16.358 15.599 -20.182 1.00 43.44 107 TRP A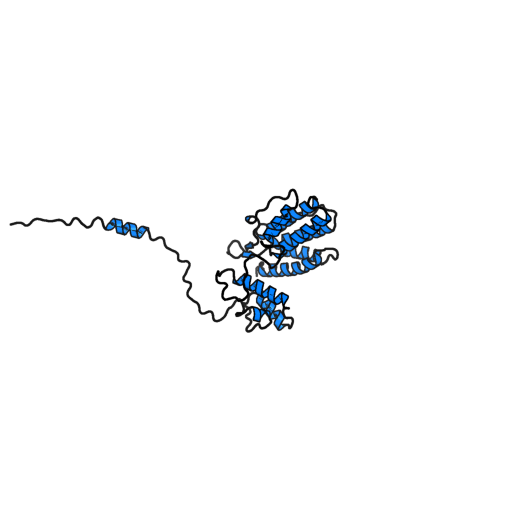 CA 1
ATOM 825 C C . TRP A 1 107 ? 15.162 14.641 -20.235 1.00 43.44 107 TRP A C 1
ATOM 827 O O . TRP A 1 107 ? 15.080 13.795 -21.126 1.00 43.44 107 TRP A O 1
ATOM 837 N N . MET A 1 108 ? 14.232 14.741 -19.283 1.00 48.09 108 MET A N 1
ATOM 838 C CA . MET A 1 108 ? 13.048 13.890 -19.214 1.00 48.09 108 MET A CA 1
ATOM 839 C C . MET A 1 108 ? 11.791 14.714 -19.486 1.00 48.09 108 MET A C 1
ATOM 841 O O . MET A 1 108 ? 11.067 15.115 -18.573 1.00 48.09 108 MET A O 1
ATOM 845 N N . GLU A 1 109 ? 11.507 14.948 -20.766 1.00 37.16 109 GLU A N 1
ATOM 846 C CA . GLU A 1 109 ? 10.261 15.578 -21.201 1.00 37.16 109 GLU A CA 1
ATOM 847 C C . GLU A 1 109 ? 9.063 14.734 -20.711 1.00 37.16 109 GLU A C 1
ATOM 849 O O . GLU A 1 109 ? 8.854 13.594 -21.130 1.00 37.16 109 GLU A O 1
ATOM 854 N N . GLY A 1 110 ? 8.322 15.267 -19.729 1.00 42.69 110 GLY A N 1
ATOM 855 C CA . GLY A 1 110 ? 7.217 14.582 -19.041 1.00 42.69 110 GLY A CA 1
ATOM 856 C C . GLY A 1 110 ? 7.492 14.121 -17.599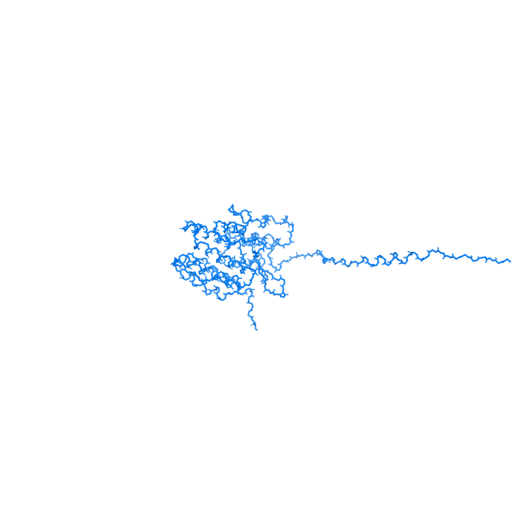 1.00 42.69 110 GLY A C 1
ATOM 857 O O . GLY A 1 110 ? 6.612 13.500 -17.001 1.00 42.69 110 GLY A O 1
ATOM 858 N N . ALA A 1 111 ? 8.661 14.422 -17.019 1.00 42.31 111 ALA A N 1
ATOM 859 C CA . ALA A 1 111 ? 9.031 14.050 -15.647 1.00 42.31 111 ALA A CA 1
ATOM 860 C C . ALA A 1 111 ? 9.075 15.231 -14.661 1.00 42.31 111 ALA A C 1
ATOM 862 O O . ALA A 1 111 ? 9.961 15.306 -13.813 1.00 42.31 111 ALA A O 1
ATOM 863 N N . SER A 1 112 ? 8.077 16.120 -14.689 1.00 35.03 112 SER A N 1
ATOM 864 C CA . SER A 1 112 ? 7.786 16.941 -13.509 1.00 35.03 112 SER A CA 1
ATOM 865 C C . SER A 1 112 ? 7.196 16.030 -12.422 1.00 35.03 112 SER A C 1
ATOM 867 O O . SER A 1 112 ? 5.980 15.871 -12.313 1.00 35.03 112 SER A O 1
ATOM 869 N N . LEU A 1 113 ? 8.061 15.349 -11.675 1.00 41.31 113 LEU A N 1
ATOM 870 C CA . LEU A 1 113 ? 7.694 14.523 -10.531 1.00 41.31 113 LEU A CA 1
ATOM 871 C C . LEU A 1 113 ? 8.324 15.135 -9.288 1.00 41.31 113 LEU A C 1
ATOM 873 O O . LEU A 1 113 ? 9.374 14.691 -8.827 1.00 41.31 113 LEU A O 1
ATOM 877 N N . SER A 1 114 ? 7.667 16.152 -8.732 1.00 38.16 114 SER A N 1
ATOM 878 C CA . SER A 1 114 ? 7.814 16.376 -7.301 1.00 38.16 114 SER A CA 1
ATOM 879 C C . SER A 1 114 ? 7.336 15.112 -6.583 1.00 38.16 114 SER A C 1
ATOM 881 O O . SER A 1 114 ? 6.346 14.500 -6.976 1.00 38.16 114 SER A O 1
ATOM 883 N N . GLU A 1 115 ? 8.032 14.699 -5.526 1.00 41.69 115 GLU A N 1
ATOM 884 C CA . GLU A 1 115 ? 7.546 13.656 -4.609 1.00 41.69 115 GLU A CA 1
ATOM 885 C C . GLU A 1 115 ? 6.225 14.052 -3.927 1.00 41.69 115 GLU A C 1
ATOM 887 O O . GLU A 1 115 ? 5.518 13.193 -3.394 1.00 41.69 115 GLU A O 1
ATOM 892 N N . ASN A 1 116 ? 5.872 15.336 -4.021 1.00 40.38 116 ASN A N 1
ATOM 893 C CA . ASN A 1 116 ? 4.505 15.803 -3.955 1.00 40.38 116 ASN A CA 1
ATOM 894 C C . ASN A 1 116 ? 3.729 15.259 -5.155 1.00 40.38 116 ASN A C 1
ATOM 896 O O . ASN A 1 116 ? 3.912 15.704 -6.287 1.00 40.38 116 ASN A O 1
ATOM 900 N N . GLU A 1 117 ? 2.792 14.375 -4.831 1.00 46.25 117 GLU A N 1
ATOM 901 C CA . GLU A 1 117 ? 1.524 14.280 -5.532 1.00 46.25 117 GLU A CA 1
ATOM 902 C C . GLU A 1 117 ? 1.470 13.338 -6.735 1.00 46.25 117 GLU A C 1
ATOM 904 O O . GLU A 1 117 ? 1.653 13.679 -7.902 1.00 46.25 117 GLU A O 1
ATOM 909 N N . SER A 1 118 ? 0.949 12.137 -6.456 1.00 46.97 118 SER A N 1
ATOM 910 C CA . SER A 1 118 ? -0.221 11.689 -7.212 1.00 46.97 118 SER A CA 1
ATOM 911 C C . SER A 1 118 ? -1.049 12.904 -7.629 1.00 46.97 118 SER A C 1
ATOM 913 O O . SER A 1 118 ? -1.346 13.712 -6.770 1.00 46.97 118 SER A O 1
ATOM 915 N N . ASN A 1 119 ? -1.473 13.015 -8.886 1.00 48.69 119 ASN A N 1
ATOM 916 C CA . ASN A 1 119 ? -2.444 14.020 -9.350 1.00 48.69 119 ASN A CA 1
ATOM 917 C C . ASN A 1 119 ? -3.849 13.807 -8.704 1.00 48.69 119 ASN A C 1
ATOM 919 O O . ASN A 1 119 ? -4.884 13.893 -9.361 1.00 48.69 119 ASN A O 1
ATOM 923 N N . ASP A 1 120 ? -3.859 13.385 -7.442 1.00 61.47 120 ASP A N 1
ATOM 924 C CA . ASP A 1 120 ? -4.952 13.125 -6.538 1.00 61.47 120 ASP A CA 1
ATOM 925 C C . ASP A 1 120 ? -5.260 14.458 -5.867 1.00 61.47 120 ASP A C 1
ATOM 927 O O . ASP A 1 120 ? -4.628 14.854 -4.891 1.00 61.47 120 ASP A O 1
ATOM 931 N N . ARG A 1 121 ? -6.221 15.176 -6.451 1.00 64.69 121 ARG A N 1
ATOM 932 C CA . ARG A 1 121 ? -6.676 16.485 -5.964 1.00 64.69 121 ARG A CA 1
ATOM 933 C C . ARG A 1 121 ? -7.116 16.446 -4.502 1.00 64.69 121 ARG A C 1
ATOM 935 O O . ARG A 1 121 ? -7.135 17.488 -3.857 1.00 64.69 121 ARG A O 1
ATOM 942 N N . ASP A 1 122 ? -7.448 15.262 -3.997 1.00 72.44 122 ASP A N 1
ATOM 943 C CA . ASP A 1 122 ? -7.913 15.071 -2.634 1.00 72.44 122 ASP A CA 1
ATOM 944 C C . ASP A 1 122 ? -6.750 15.013 -1.630 1.00 72.44 122 ASP A C 1
ATOM 946 O O . ASP A 1 122 ? -7.007 14.917 -0.427 1.00 72.44 122 ASP A O 1
ATOM 950 N N . CYS A 1 123 ? -5.486 15.023 -2.090 1.00 79.38 123 CYS A N 1
ATOM 951 C CA . CYS A 1 123 ? -4.323 14.796 -1.232 1.00 79.38 123 CYS A CA 1
ATOM 952 C C . CYS A 1 123 ? -3.007 15.528 -1.554 1.00 79.38 123 CYS A C 1
ATOM 954 O O . CYS A 1 123 ? -1.986 14.856 -1.472 1.00 79.38 123 CYS A O 1
ATOM 956 N N . PRO A 1 124 ? -3.013 16.871 -1.739 1.00 71.62 124 PRO A N 1
ATOM 957 C CA . PRO A 1 124 ? -1.893 17.739 -2.177 1.00 71.62 124 PRO A CA 1
ATOM 958 C C . PRO A 1 124 ? -0.543 17.620 -1.436 1.00 71.62 124 PRO A C 1
ATOM 960 O O . PRO A 1 124 ? 0.470 18.095 -1.955 1.00 71.62 124 PRO A O 1
ATOM 963 N N . ASP A 1 125 ? -0.512 17.005 -0.254 1.00 71.81 125 ASP A N 1
ATOM 964 C CA . ASP A 1 125 ? 0.680 16.910 0.601 1.00 71.81 125 ASP A CA 1
ATOM 965 C C . ASP A 1 125 ? 1.238 15.480 0.725 1.00 71.81 125 ASP A C 1
ATOM 967 O O . ASP A 1 125 ? 2.145 15.223 1.519 1.00 71.81 125 ASP A O 1
ATOM 971 N N . GLY A 1 126 ? 0.679 14.521 -0.013 1.00 81.81 126 GLY A N 1
ATOM 972 C CA . GLY A 1 126 ? 1.052 13.116 0.009 1.00 81.81 126 GLY A CA 1
ATOM 973 C C . GLY A 1 126 ? 0.117 12.241 0.846 1.00 81.81 126 GLY A C 1
ATOM 974 O O . GLY A 1 126 ? -0.450 12.620 1.872 1.00 81.81 126 GLY A O 1
ATOM 975 N N . GLN A 1 127 ? -0.018 10.978 0.430 1.00 88.19 127 GLN A N 1
ATOM 976 C CA . GLN A 1 127 ? -0.979 10.045 1.034 1.00 88.19 127 GLN A CA 1
ATOM 977 C C . GLN A 1 127 ? -0.711 9.749 2.520 1.00 88.19 127 GLN A C 1
ATOM 979 O O . GLN A 1 127 ? -1.654 9.468 3.261 1.00 88.19 127 GLN A O 1
ATOM 984 N N . LEU A 1 128 ? 0.550 9.805 2.968 1.00 89.31 128 LEU A N 1
ATOM 985 C CA . LEU A 1 128 ? 0.902 9.607 4.378 1.00 89.31 128 LEU A CA 1
ATOM 986 C C . LEU A 1 128 ? 0.415 10.784 5.233 1.00 89.31 128 LEU A C 1
ATOM 988 O O . LEU A 1 128 ? -0.259 10.571 6.237 1.00 89.31 128 LEU A O 1
ATOM 992 N N . GLN A 1 129 ? 0.701 12.012 4.812 1.00 90.50 129 GLN A N 1
ATOM 993 C CA . GLN A 1 129 ? 0.271 13.241 5.473 1.00 90.50 129 GLN A CA 1
ATOM 994 C C . GLN A 1 129 ? -1.253 13.279 5.577 1.00 90.50 129 GLN A C 1
ATOM 996 O O . GLN A 1 129 ? -1.804 13.487 6.659 1.00 90.50 129 GLN A O 1
ATOM 1001 N N . CYS A 1 130 ? -1.943 12.940 4.490 1.00 91.69 130 CYS A N 1
ATOM 1002 C CA . CYS A 1 130 ? -3.391 12.814 4.504 1.00 91.69 130 CYS A CA 1
ATOM 1003 C C . CYS A 1 130 ? -3.913 11.726 5.452 1.00 91.69 130 CYS A C 1
ATOM 1005 O O . CYS A 1 130 ? -4.986 11.883 6.033 1.00 91.69 130 CYS A O 1
ATOM 1007 N N . TRP A 1 131 ? -3.203 10.603 5.604 1.00 93.75 131 TRP A N 1
ATOM 1008 C CA . TRP A 1 131 ? -3.578 9.573 6.576 1.00 93.75 131 TRP A CA 1
ATOM 1009 C C . TRP A 1 131 ? -3.439 10.095 8.009 1.00 93.75 131 TRP A C 1
ATOM 1011 O O . TRP A 1 131 ? -4.353 9.912 8.814 1.00 93.75 131 TRP A O 1
ATOM 1021 N N . LEU A 1 132 ? -2.345 10.802 8.308 1.00 93.56 132 LEU A N 1
ATOM 1022 C CA . LEU A 1 132 ? -2.124 11.433 9.612 1.00 93.56 132 LEU A CA 1
ATOM 1023 C C . LEU A 1 132 ? -3.182 12.503 9.922 1.00 93.56 132 LEU A C 1
ATOM 1025 O O . LEU A 1 132 ? -3.634 12.599 11.062 1.00 93.56 132 LEU A O 1
ATOM 1029 N N . ALA A 1 133 ? -3.628 13.263 8.920 1.00 93.06 133 ALA A N 1
ATOM 1030 C CA . ALA A 1 133 ? -4.739 14.200 9.067 1.00 93.06 133 ALA A CA 1
ATOM 1031 C C . ALA A 1 133 ? -6.073 13.474 9.315 1.00 93.06 133 ALA A C 1
ATOM 1033 O O . ALA A 1 133 ? -6.793 13.812 10.252 1.00 93.06 133 ALA A O 1
ATOM 1034 N N . ALA A 1 134 ? -6.382 12.435 8.533 1.00 94.12 134 ALA A N 1
ATOM 1035 C CA . ALA A 1 134 ? -7.637 11.694 8.653 1.00 94.12 134 ALA A CA 1
ATOM 1036 C C . ALA A 1 134 ? -7.796 11.029 10.028 1.00 94.12 134 ALA A C 1
ATOM 1038 O O . ALA A 1 134 ? -8.858 11.130 10.638 1.00 94.12 134 ALA A O 1
ATOM 1039 N N . ARG A 1 135 ? -6.743 10.395 10.563 1.00 94.62 135 ARG A N 1
ATOM 1040 C CA . ARG A 1 135 ? -6.817 9.738 11.882 1.0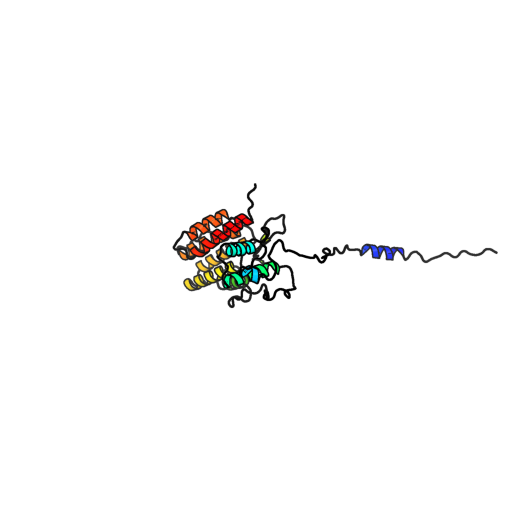0 94.62 135 ARG A CA 1
ATOM 1041 C C . ARG A 1 135 ? -7.075 10.717 13.029 1.00 94.62 135 ARG A C 1
ATOM 1043 O O . ARG A 1 135 ? -7.740 10.341 13.983 1.00 94.62 135 ARG A O 1
ATOM 1050 N N . ARG A 1 136 ? -6.630 11.975 12.920 1.00 93.44 136 ARG A N 1
ATOM 1051 C CA . ARG A 1 136 ? -6.864 13.016 13.941 1.00 93.44 136 ARG A CA 1
ATOM 1052 C C . ARG A 1 136 ? -8.332 13.430 14.077 1.00 93.44 136 ARG A C 1
ATOM 1054 O O . ARG A 1 136 ? -8.675 14.087 15.050 1.00 93.44 136 ARG A O 1
ATOM 1061 N N . THR A 1 137 ? -9.188 13.047 13.129 1.00 93.25 137 THR A N 1
ATOM 1062 C CA . THR A 1 137 ? -10.641 13.273 13.223 1.00 93.25 137 THR A CA 1
ATOM 1063 C C . THR A 1 137 ? -11.341 12.311 14.187 1.00 93.25 137 THR A C 1
ATOM 1065 O O . THR A 1 137 ? -12.499 12.529 14.521 1.00 93.25 137 THR A O 1
ATOM 1068 N N . VAL A 1 138 ? -10.652 11.257 14.634 1.00 95.00 138 VAL A N 1
ATOM 1069 C CA . VAL A 1 138 ? -11.161 10.267 15.586 1.00 95.00 138 VAL A CA 1
ATOM 1070 C C . VAL A 1 138 ? -10.668 10.618 16.985 1.00 95.00 138 VAL A C 1
ATOM 1072 O O . VAL A 1 138 ? -9.468 10.781 17.202 1.00 95.00 138 VAL A O 1
ATOM 1075 N N . SER A 1 139 ? -11.583 10.698 17.946 1.00 90.25 139 SER A N 1
ATOM 1076 C CA . SER A 1 139 ? -11.252 11.016 19.337 1.00 90.25 139 SER A CA 1
ATOM 1077 C C . SER A 1 139 ? -10.372 9.948 20.004 1.00 90.25 139 SER A C 1
ATOM 1079 O O . SER A 1 139 ? -10.470 8.753 19.713 1.00 90.25 139 SER A O 1
ATOM 1081 N N . ASP A 1 140 ? -9.528 10.376 20.946 1.00 90.00 140 ASP A N 1
ATOM 1082 C CA . ASP A 1 140 ? -8.660 9.529 21.783 1.00 90.00 140 ASP A CA 1
ATOM 1083 C C . ASP A 1 140 ? -7.676 8.613 21.022 1.00 90.00 140 ASP A C 1
ATOM 1085 O O . ASP A 1 140 ? -7.298 7.547 21.521 1.00 90.00 140 ASP A O 1
ATOM 1089 N N . VAL A 1 141 ? -7.238 8.992 19.815 1.00 92.62 141 VAL A N 1
ATOM 1090 C CA . VAL A 1 141 ? -6.104 8.325 19.149 1.00 92.62 141 VAL A CA 1
ATOM 1091 C C . VAL A 1 141 ? -4.785 9.022 19.517 1.00 92.62 141 VAL A C 1
ATOM 1093 O O . VAL A 1 141 ? -4.727 10.252 19.504 1.00 92.62 141 VAL A O 1
ATOM 1096 N N . PRO A 1 142 ? -3.699 8.285 19.830 1.00 92.06 142 PRO A N 1
ATOM 1097 C CA . PRO A 1 142 ? -2.395 8.892 20.100 1.00 92.06 142 PRO A CA 1
ATOM 1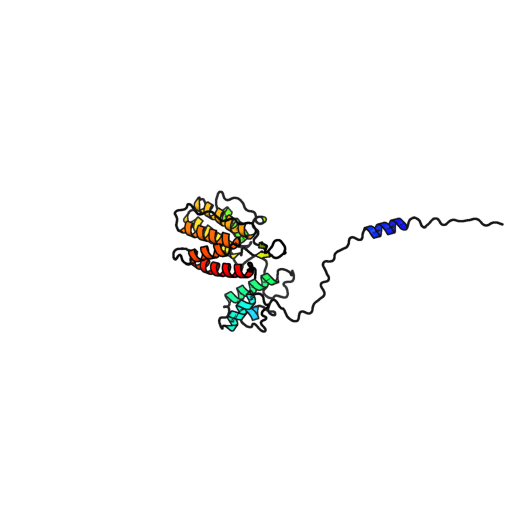098 C C . PRO A 1 142 ? -1.912 9.712 18.905 1.00 92.06 142 PRO A C 1
ATOM 1100 O O . PRO A 1 142 ? -2.058 9.259 17.769 1.00 92.06 142 PRO A O 1
ATOM 1103 N N . ASP A 1 143 ? -1.306 10.878 19.116 1.00 88.81 143 ASP A N 1
ATOM 1104 C CA . ASP A 1 143 ? -0.682 11.604 18.006 1.00 88.81 143 ASP A CA 1
ATOM 1105 C C . ASP A 1 143 ? 0.542 10.828 17.489 1.00 88.81 143 ASP A C 1
ATOM 1107 O O . ASP A 1 143 ? 1.305 10.257 18.268 1.00 88.81 143 ASP A O 1
ATOM 1111 N N . ILE A 1 144 ? 0.696 10.775 16.166 1.00 87.38 144 ILE A N 1
ATOM 1112 C CA . ILE A 1 144 ? 1.830 10.139 15.482 1.00 87.38 144 ILE A CA 1
ATOM 1113 C C . ILE A 1 144 ? 2.420 11.201 14.569 1.00 87.38 144 ILE A C 1
ATOM 1115 O O . ILE A 1 144 ? 1.705 11.748 13.721 1.00 87.38 144 ILE A O 1
ATOM 1119 N N . LYS A 1 145 ? 3.710 11.502 14.735 1.00 82.12 145 LYS A N 1
ATOM 1120 C CA . LYS A 1 145 ? 4.390 12.477 13.883 1.00 82.12 145 LYS A CA 1
ATOM 1121 C C . LYS A 1 145 ? 4.842 11.815 12.588 1.00 82.12 145 LYS A C 1
ATOM 1123 O O . LYS A 1 145 ? 5.011 10.600 12.514 1.00 82.12 145 LYS A O 1
ATOM 1128 N N . LEU A 1 146 ? 5.061 12.634 11.561 1.00 75.69 146 LEU A N 1
ATOM 1129 C CA . LEU A 1 146 ? 5.519 12.160 10.255 1.00 75.69 146 LEU A CA 1
ATOM 1130 C C . LEU A 1 146 ? 6.822 11.350 10.367 1.00 75.69 146 LEU A C 1
ATOM 1132 O O . LEU A 1 146 ? 6.929 10.279 9.775 1.00 75.69 146 LEU A O 1
ATOM 1136 N N . ASP A 1 147 ? 7.759 11.823 11.190 1.00 75.69 147 ASP A N 1
ATOM 1137 C CA . ASP A 1 147 ? 9.071 11.196 11.389 1.00 75.69 147 ASP A CA 1
ATOM 1138 C C . ASP A 1 147 ? 8.996 9.838 12.104 1.00 75.69 147 ASP A C 1
ATOM 1140 O O . ASP A 1 147 ? 9.876 8.990 11.928 1.00 75.69 147 ASP A O 1
ATOM 1144 N N . ASP A 1 148 ? 7.920 9.597 12.859 1.00 79.06 148 ASP A N 1
ATOM 1145 C CA . ASP A 1 148 ? 7.709 8.345 13.588 1.00 79.06 148 ASP A CA 1
ATOM 1146 C C . ASP A 1 148 ? 7.261 7.208 12.653 1.00 79.06 148 ASP A C 1
ATOM 1148 O O . ASP A 1 148 ? 7.398 6.029 12.989 1.00 79.06 148 ASP A O 1
ATOM 1152 N N . LEU A 1 149 ? 6.741 7.537 11.461 1.00 82.88 149 LEU A N 1
ATOM 1153 C CA . LEU A 1 149 ? 6.214 6.565 10.504 1.00 82.88 149 LEU A CA 1
ATOM 1154 C C . LEU A 1 149 ? 7.065 6.514 9.235 1.00 82.88 149 LEU A C 1
ATOM 1156 O O . LEU A 1 149 ? 6.774 7.128 8.207 1.00 82.88 149 LEU A O 1
ATOM 1160 N N . ARG A 1 150 ? 8.128 5.710 9.284 1.00 86.56 150 ARG A N 1
ATOM 1161 C CA . ARG A 1 150 ? 9.014 5.511 8.132 1.00 86.56 150 ARG A CA 1
ATOM 1162 C C . ARG A 1 150 ? 8.432 4.469 7.178 1.00 86.56 150 ARG A C 1
ATOM 1164 O O . ARG A 1 150 ? 8.079 3.358 7.561 1.00 86.56 150 ARG A O 1
ATOM 1171 N N . VAL A 1 151 ? 8.377 4.805 5.890 1.00 88.44 151 VAL A N 1
ATOM 1172 C CA . VAL A 1 151 ? 7.767 3.945 4.852 1.00 88.44 151 VAL A CA 1
ATOM 1173 C C . VAL A 1 151 ? 8.743 2.964 4.193 1.00 88.44 151 VAL A C 1
ATOM 1175 O O . VAL A 1 151 ? 8.327 2.127 3.385 1.00 88.44 151 VAL A O 1
ATOM 1178 N N . TYR A 1 152 ? 10.031 3.063 4.524 1.00 87.31 152 TYR A N 1
ATOM 1179 C CA . TYR A 1 152 ? 11.108 2.223 4.003 1.00 87.31 152 TYR A CA 1
ATOM 1180 C C . TYR A 1 152 ? 11.542 1.175 5.029 1.00 87.31 152 TYR A C 1
ATOM 1182 O O . TYR A 1 152 ? 11.631 1.464 6.222 1.00 87.31 152 TYR A O 1
ATOM 1190 N N . ARG A 1 153 ? 11.859 -0.030 4.543 1.00 88.19 153 ARG A N 1
ATOM 1191 C CA . ARG A 1 153 ? 12.380 -1.144 5.342 1.00 88.19 153 ARG A CA 1
ATOM 1192 C C . ARG A 1 153 ? 13.762 -1.546 4.852 1.00 88.19 153 ARG A C 1
ATOM 1194 O O . ARG A 1 153 ? 13.989 -1.615 3.643 1.00 88.19 153 ARG A O 1
ATOM 1201 N N . ARG A 1 154 ? 14.666 -1.829 5.791 1.00 84.81 154 ARG A N 1
ATOM 1202 C CA . ARG A 1 154 ? 15.994 -2.381 5.497 1.00 84.81 154 ARG A CA 1
ATOM 1203 C C . ARG A 1 154 ? 15.877 -3.853 5.098 1.00 84.81 154 ARG A C 1
ATOM 1205 O O . ARG A 1 154 ? 15.039 -4.571 5.638 1.00 84.81 154 ARG A O 1
ATOM 1212 N N . ILE A 1 155 ? 16.694 -4.276 4.136 1.00 78.31 155 ILE A N 1
ATOM 1213 C CA . ILE A 1 155 ? 16.753 -5.662 3.649 1.00 78.31 155 ILE A CA 1
ATOM 1214 C C . ILE A 1 155 ? 17.611 -6.515 4.586 1.00 78.31 155 ILE A C 1
ATOM 1216 O O . ILE A 1 155 ? 17.219 -7.627 4.922 1.00 78.31 155 ILE A O 1
ATOM 1220 N N . SER A 1 156 ? 18.752 -5.989 5.034 1.00 71.19 156 SER A N 1
ATOM 1221 C CA . SER A 1 156 ? 19.619 -6.633 6.021 1.00 71.19 156 SER A CA 1
ATOM 1222 C C . SER A 1 156 ? 20.328 -5.597 6.895 1.00 71.19 156 SER A C 1
ATOM 1224 O O . SER A 1 156 ? 20.436 -4.418 6.538 1.00 71.19 156 SER A O 1
ATOM 1226 N N . ASP A 1 157 ? 20.830 -6.044 8.045 1.00 64.38 157 ASP A N 1
ATOM 1227 C CA . ASP A 1 157 ? 21.581 -5.187 8.969 1.00 64.38 157 ASP A CA 1
ATOM 1228 C C . ASP A 1 157 ? 22.982 -4.851 8.438 1.00 64.38 157 ASP A C 1
ATOM 1230 O O . ASP A 1 157 ? 23.522 -3.788 8.744 1.00 64.38 157 ASP A O 1
ATOM 1234 N N . GLN A 1 158 ? 23.534 -5.723 7.587 1.00 53.16 158 GLN A N 1
ATOM 1235 C CA . GLN A 1 158 ? 24.900 -5.637 7.060 1.00 53.16 158 GLN A CA 1
ATOM 1236 C C . GLN A 1 158 ? 25.021 -4.827 5.760 1.00 53.16 158 GLN A C 1
ATOM 1238 O O . GLN A 1 158 ? 26.118 -4.405 5.410 1.00 53.16 158 GLN A O 1
ATOM 1243 N N . TYR A 1 159 ? 23.918 -4.594 5.039 1.00 55.38 159 TYR A N 1
ATOM 1244 C CA . TYR A 1 159 ? 23.924 -3.885 3.757 1.00 55.38 159 TYR A CA 1
ATOM 1245 C C . TYR A 1 159 ? 23.024 -2.643 3.807 1.00 55.38 159 TYR A C 1
ATOM 1247 O O . TYR A 1 159 ? 21.963 -2.647 4.432 1.00 55.38 159 TYR A O 1
ATOM 1255 N N . TYR A 1 160 ? 23.402 -1.575 3.101 1.00 58.16 160 TYR A N 1
ATOM 1256 C CA . TYR A 1 160 ? 22.623 -0.326 3.004 1.00 58.16 160 TYR A CA 1
ATOM 1257 C C . TYR A 1 160 ? 21.336 -0.456 2.162 1.00 58.16 160 TYR A C 1
ATOM 1259 O O . TYR A 1 160 ? 20.664 0.533 1.873 1.00 58.16 160 TYR A O 1
ATOM 1267 N N . GLY A 1 161 ? 20.966 -1.675 1.762 1.00 72.62 161 GLY A N 1
ATOM 1268 C CA . GLY A 1 161 ? 19.783 -1.935 0.954 1.00 72.62 161 GLY A CA 1
ATOM 1269 C C . GLY A 1 161 ? 18.501 -1.663 1.735 1.00 72.62 161 GLY A C 1
ATOM 1270 O O . GLY A 1 161 ? 18.208 -2.333 2.727 1.00 72.62 161 GLY A O 1
ATOM 1271 N N . GLN A 1 162 ? 17.704 -0.714 1.256 1.00 82.94 162 GLN A N 1
ATOM 1272 C CA . GLN A 1 162 ? 16.343 -0.469 1.721 1.00 82.94 162 GLN A CA 1
ATOM 1273 C C . GLN A 1 162 ? 15.371 -0.520 0.550 1.00 82.94 162 GLN A C 1
ATOM 1275 O O . GLN A 1 162 ? 15.734 -0.289 -0.601 1.00 82.94 162 GLN A O 1
ATOM 1280 N N . PHE A 1 163 ? 14.108 -0.795 0.843 1.00 83.75 163 PHE A N 1
ATOM 1281 C CA . PHE A 1 163 ? 13.045 -0.717 -0.145 1.00 83.75 163 PHE A CA 1
ATOM 1282 C C . PHE A 1 163 ? 11.831 -0.014 0.444 1.00 83.75 163 PHE A C 1
ATOM 1284 O O . PHE A 1 163 ? 11.558 -0.100 1.643 1.00 83.75 163 PHE A O 1
ATOM 1291 N N . ARG A 1 164 ? 11.053 0.651 -0.414 1.00 86.62 164 ARG A N 1
ATOM 1292 C CA . ARG A 1 164 ? 9.778 1.244 -0.006 1.00 86.62 164 ARG A CA 1
ATOM 1293 C C . ARG A 1 164 ? 8.799 0.125 0.331 1.00 86.62 164 ARG A C 1
ATOM 1295 O O . ARG A 1 164 ? 8.361 -0.607 -0.562 1.00 86.62 164 ARG A O 1
ATOM 1302 N N . ASN A 1 165 ? 8.505 -0.052 1.611 1.00 91.06 165 ASN A N 1
ATOM 1303 C CA . ASN A 1 165 ? 7.660 -1.130 2.105 1.00 91.06 165 ASN A CA 1
ATOM 1304 C C . ASN A 1 165 ? 6.187 -0.726 1.998 1.00 91.06 165 ASN A C 1
ATOM 1306 O O . ASN A 1 165 ? 5.407 -1.363 1.280 1.00 91.06 165 ASN A O 1
ATOM 1310 N N . CYS A 1 166 ? 5.849 0.415 2.599 1.00 91.50 166 CYS A N 1
ATOM 1311 C CA . CYS A 1 166 ? 4.516 1.002 2.553 1.00 91.50 166 CYS A CA 1
ATOM 1312 C C . CYS A 1 166 ? 4.374 1.950 1.356 1.00 91.50 166 CYS A C 1
ATOM 1314 O O . CYS A 1 166 ? 5.106 2.930 1.193 1.00 91.50 166 CYS A O 1
ATOM 1316 N N . LEU A 1 167 ? 3.444 1.610 0.462 1.00 89.50 167 LEU A N 1
ATOM 1317 C CA . LEU A 1 167 ? 3.178 2.355 -0.770 1.00 89.50 167 LEU A CA 1
ATOM 1318 C C . LEU A 1 167 ? 2.050 3.374 -0.546 1.00 89.50 167 LEU A C 1
ATOM 1320 O O . LEU A 1 167 ? 1.210 3.134 0.322 1.00 89.50 167 LEU A O 1
ATOM 1324 N N . PRO A 1 168 ? 1.987 4.469 -1.331 1.00 87.12 168 PRO A N 1
ATOM 1325 C CA . PRO A 1 168 ? 0.974 5.519 -1.158 1.00 87.12 168 PRO A CA 1
ATOM 1326 C C . PRO A 1 168 ? -0.465 4.982 -1.135 1.00 87.12 168 PRO A C 1
ATOM 1328 O O . PRO A 1 168 ? -1.268 5.373 -0.293 1.00 87.12 168 PRO A O 1
ATOM 1331 N N . ASP A 1 169 ? -0.760 4.001 -1.989 1.00 88.31 169 ASP A N 1
ATOM 1332 C CA . ASP A 1 169 ? -2.076 3.365 -2.089 1.00 88.31 169 ASP A CA 1
ATOM 1333 C C . ASP A 1 169 ? -2.545 2.693 -0.789 1.00 88.31 169 ASP A C 1
ATOM 1335 O O . ASP A 1 169 ? -3.747 2.603 -0.555 1.00 88.31 169 ASP A O 1
ATOM 1339 N N . ALA A 1 170 ? -1.627 2.255 0.082 1.00 94.00 170 ALA A N 1
ATOM 1340 C CA . ALA A 1 170 ? -1.992 1.678 1.375 1.00 94.00 170 ALA A CA 1
ATOM 1341 C C . ALA A 1 170 ? -2.602 2.730 2.313 1.00 94.00 170 ALA A C 1
ATOM 1343 O O . ALA A 1 170 ? -3.580 2.447 3.004 1.00 94.00 170 ALA A O 1
ATOM 1344 N N . PHE A 1 171 ? -2.055 3.947 2.302 1.00 94.81 171 PHE A N 1
ATOM 1345 C CA . PHE A 1 171 ? -2.579 5.071 3.073 1.00 94.81 171 PHE A CA 1
ATOM 1346 C C . PHE A 1 171 ? -3.887 5.592 2.476 1.00 94.81 171 PHE A C 1
ATOM 1348 O O . PHE A 1 171 ? -4.834 5.826 3.223 1.00 94.81 171 PHE A O 1
ATOM 1355 N N . ARG A 1 172 ? -3.990 5.675 1.138 1.00 93.56 172 ARG A N 1
ATOM 1356 C CA . ARG A 1 172 ? -5.256 5.997 0.456 1.00 93.56 172 ARG A CA 1
ATOM 1357 C C . ARG A 1 172 ? -6.361 5.023 0.861 1.00 93.56 172 ARG A C 1
ATOM 1359 O O . ARG A 1 172 ? -7.423 5.445 1.299 1.00 93.56 172 ARG A O 1
ATOM 1366 N N . TYR A 1 173 ? -6.084 3.720 0.792 1.00 95.38 173 TYR A N 1
ATOM 1367 C CA . TYR A 1 173 ? -7.042 2.684 1.176 1.00 95.38 173 TYR A CA 1
ATOM 1368 C C . TYR A 1 173 ? -7.469 2.785 2.645 1.00 95.38 173 TYR A C 1
ATOM 1370 O O . TYR A 1 173 ? -8.657 2.684 2.956 1.00 95.38 173 TYR A O 1
ATOM 1378 N N . ALA A 1 174 ? -6.511 3.011 3.550 1.00 97.50 174 ALA A N 1
ATOM 1379 C CA . ALA A 1 174 ? -6.789 3.185 4.970 1.00 97.50 174 ALA A CA 1
ATOM 1380 C C . ALA A 1 174 ? -7.672 4.413 5.235 1.00 97.50 174 ALA A C 1
ATOM 1382 O O . ALA A 1 174 ? -8.638 4.309 5.983 1.00 97.50 174 ALA A O 1
ATOM 1383 N N . ARG A 1 175 ? -7.399 5.546 4.574 1.00 96.31 175 ARG A N 1
ATOM 1384 C CA . ARG A 1 175 ? -8.236 6.754 4.653 1.00 96.31 175 ARG A CA 1
ATOM 1385 C C . ARG A 1 175 ? -9.656 6.500 4.166 1.00 96.31 175 ARG A C 1
ATOM 1387 O O . ARG A 1 175 ? -10.596 6.807 4.889 1.00 96.31 175 ARG A O 1
ATOM 1394 N N . THR A 1 176 ? -9.816 5.912 2.980 1.00 96.00 176 THR A N 1
ATOM 1395 C CA . THR A 1 176 ? -11.142 5.600 2.427 1.00 96.00 176 THR A CA 1
ATOM 1396 C C . THR A 1 176 ? -11.911 4.651 3.342 1.00 96.00 176 THR A C 1
ATOM 1398 O O . THR A 1 176 ? -13.096 4.854 3.588 1.00 96.00 176 THR A O 1
ATOM 1401 N N . THR A 1 177 ? -11.240 3.637 3.895 1.00 97.56 177 THR A N 1
ATOM 1402 C CA . THR A 1 177 ? -11.878 2.708 4.835 1.00 97.56 177 THR A CA 1
ATOM 1403 C C . THR A 1 177 ? -12.285 3.427 6.118 1.00 97.56 177 THR A C 1
ATOM 1405 O O . THR A 1 177 ? -13.426 3.283 6.544 1.00 97.56 177 THR A O 1
ATOM 1408 N N . LEU A 1 178 ? -11.396 4.241 6.699 1.00 97.56 178 LEU A N 1
ATOM 1409 C CA . LEU A 1 178 ? -11.692 5.036 7.889 1.00 97.56 178 LEU A CA 1
ATOM 1410 C C . LEU A 1 178 ? -12.912 5.927 7.666 1.00 97.56 178 LEU A C 1
ATOM 1412 O O . LEU A 1 178 ? -13.847 5.867 8.455 1.00 97.56 178 LEU A O 1
ATOM 1416 N N . GLN A 1 179 ? -12.934 6.680 6.567 1.00 96.75 179 GLN A N 1
ATOM 1417 C CA . GLN A 1 179 ? -14.060 7.535 6.211 1.00 96.75 179 GLN A CA 1
ATOM 1418 C C . GLN A 1 179 ? -15.372 6.739 6.167 1.00 96.75 179 GLN A C 1
ATOM 1420 O O . GLN A 1 179 ? -16.324 7.099 6.851 1.00 96.75 179 GLN A O 1
ATOM 1425 N N . GLN A 1 180 ? -15.399 5.605 5.462 1.00 97.25 180 GLN A N 1
ATOM 1426 C CA . GLN A 1 180 ? -16.591 4.752 5.384 1.00 97.25 180 GLN A CA 1
ATOM 1427 C C . GLN A 1 180 ? -17.036 4.212 6.753 1.00 97.25 180 GLN A C 1
ATOM 1429 O O . GLN A 1 180 ? -18.230 4.021 6.988 1.00 97.25 180 GLN A O 1
ATOM 1434 N N . ARG A 1 181 ? -16.099 3.902 7.662 1.00 96.56 181 ARG A N 1
ATOM 1435 C CA . ARG A 1 181 ? -16.446 3.441 9.018 1.00 96.56 181 ARG A CA 1
ATOM 1436 C C . ARG A 1 181 ? -16.958 4.583 9.886 1.00 96.56 181 ARG A C 1
ATOM 1438 O O . ARG A 1 181 ? -17.958 4.385 10.571 1.00 96.56 181 ARG A O 1
ATOM 1445 N N . SER A 1 182 ? -16.346 5.760 9.800 1.00 96.44 182 SER A N 1
ATOM 1446 C CA . SER A 1 182 ? -16.807 6.971 10.482 1.00 96.44 182 SER A CA 1
ATOM 1447 C C . SER A 1 182 ? -18.192 7.408 10.001 1.00 96.44 182 SER A C 1
ATOM 1449 O O . SER A 1 182 ? -19.021 7.769 10.824 1.00 96.44 182 SER A O 1
ATOM 1451 N N . GLU A 1 183 ? -18.488 7.311 8.702 1.00 96.75 183 GLU A N 1
ATOM 1452 C CA . GLU A 1 183 ? -19.818 7.610 8.147 1.00 96.75 183 GLU A CA 1
ATOM 1453 C C . GLU A 1 183 ? -20.887 6.618 8.632 1.00 96.75 183 GLU A C 1
ATOM 1455 O O . GLU A 1 183 ? -22.025 7.007 8.886 1.00 96.75 183 GLU A O 1
ATOM 1460 N N . ARG A 1 184 ? -20.533 5.334 8.795 1.00 96.19 184 ARG A N 1
ATOM 1461 C CA . ARG A 1 184 ? -21.471 4.290 9.243 1.00 96.19 184 ARG A CA 1
ATOM 1462 C C . ARG A 1 184 ? -21.721 4.300 10.754 1.00 96.19 184 ARG A C 1
ATOM 1464 O O . ARG A 1 184 ? -22.833 3.994 11.174 1.00 96.19 184 ARG A O 1
ATOM 1471 N N . LEU A 1 185 ? -20.685 4.539 11.558 1.00 95.00 185 LEU A N 1
ATOM 1472 C CA . LEU A 1 185 ? -20.713 4.330 13.015 1.00 95.00 185 LEU A CA 1
ATOM 1473 C C . LEU A 1 185 ? -20.606 5.633 13.820 1.00 95.00 185 LEU A C 1
ATOM 1475 O O . LEU A 1 185 ? -20.994 5.657 14.982 1.00 95.00 185 LEU A O 1
ATOM 1479 N N . GLY A 1 186 ? -20.104 6.706 13.208 1.00 94.50 186 GLY A N 1
ATOM 1480 C CA . GLY A 1 186 ? -19.685 7.932 13.884 1.00 94.50 186 GLY A CA 1
ATOM 1481 C C . GLY A 1 186 ? -18.180 7.938 14.169 1.00 94.50 186 GLY A C 1
ATOM 1482 O O . GLY A 1 186 ? -17.601 6.922 14.553 1.00 94.50 186 GLY A O 1
ATOM 1483 N N . ALA A 1 187 ? -17.532 9.093 13.988 1.00 92.25 187 ALA A N 1
ATOM 1484 C CA . ALA A 1 187 ? -16.085 9.247 14.178 1.00 92.25 187 ALA A CA 1
ATOM 1485 C C . ALA A 1 187 ? -15.631 9.009 15.633 1.00 92.25 187 ALA A C 1
ATOM 1487 O O . ALA A 1 187 ? -14.511 8.556 15.855 1.00 92.25 187 ALA A O 1
ATOM 1488 N N . ASP A 1 188 ? -16.511 9.254 16.606 1.00 91.06 188 ASP A N 1
ATOM 1489 C CA . ASP A 1 188 ? -16.247 9.052 18.038 1.00 91.06 188 ASP A CA 1
ATOM 1490 C C . ASP A 1 188 ? -16.574 7.632 18.528 1.00 91.06 188 ASP A C 1
ATOM 1492 O O . ASP A 1 188 ? -16.402 7.317 19.709 1.00 91.06 188 ASP A O 1
ATOM 1496 N N . ASP A 1 189 ? -17.049 6.745 17.645 1.00 94.81 189 ASP A N 1
ATOM 1497 C CA . ASP A 1 189 ? -17.381 5.382 18.042 1.00 94.81 189 ASP A CA 1
ATOM 1498 C C . ASP A 1 189 ? -16.119 4.600 18.446 1.00 94.81 189 ASP A C 1
ATOM 1500 O O . ASP A 1 189 ? -15.089 4.575 17.758 1.00 94.81 189 ASP A O 1
ATOM 1504 N N . ARG A 1 190 ? -16.212 3.883 19.571 1.00 94.88 190 ARG A N 1
ATOM 1505 C CA . ARG A 1 190 ? -15.112 3.070 20.117 1.00 94.88 190 ARG A CA 1
ATOM 1506 C C . ARG A 1 190 ? -14.555 2.053 19.116 1.00 94.88 190 ARG A C 1
ATOM 1508 O O . ARG A 1 190 ? -13.380 1.699 19.205 1.00 94.88 190 ARG A O 1
ATOM 1515 N N . ALA A 1 191 ? -15.379 1.554 18.199 1.00 95.00 191 ALA A N 1
ATOM 1516 C CA . ALA A 1 191 ? -14.986 0.601 17.178 1.00 95.00 191 ALA A CA 1
ATOM 1517 C C . ALA A 1 191 ? -14.194 1.265 16.047 1.00 95.00 191 ALA A C 1
ATOM 1519 O O . ALA A 1 191 ? -13.231 0.667 15.568 1.00 95.00 191 ALA A O 1
ATOM 1520 N N . VAL A 1 192 ? -14.532 2.505 15.675 1.00 96.50 192 VAL A N 1
ATOM 1521 C CA . VAL A 1 192 ? -13.746 3.306 14.723 1.00 96.50 192 VAL A CA 1
ATOM 1522 C C . VAL A 1 192 ? -12.378 3.623 15.320 1.00 96.50 192 VAL A C 1
ATOM 1524 O O . VAL A 1 192 ? -11.353 3.365 14.687 1.00 96.50 192 VAL A O 1
ATOM 1527 N N . ARG A 1 193 ? -12.331 4.037 16.591 1.00 96.44 193 ARG A N 1
ATOM 1528 C CA . ARG A 1 193 ? -11.063 4.199 17.316 1.00 96.44 193 ARG A CA 1
ATOM 1529 C C . ARG A 1 193 ? -10.245 2.909 17.352 1.00 96.44 193 ARG A C 1
ATOM 1531 O O . ARG A 1 193 ? -9.061 2.913 17.018 1.00 96.44 193 ARG A O 1
ATOM 1538 N N . ALA A 1 194 ? -10.861 1.782 17.710 1.00 96.50 194 ALA A N 1
ATOM 1539 C CA . ALA A 1 194 ? -10.180 0.486 17.737 1.00 96.50 194 ALA A CA 1
ATOM 1540 C C . ALA A 1 194 ? -9.667 0.049 16.352 1.00 96.50 194 ALA A C 1
ATOM 1542 O O . ALA A 1 194 ? -8.645 -0.641 16.263 1.00 96.50 194 ALA A O 1
ATOM 1543 N N . TRP A 1 195 ? -10.362 0.438 15.282 1.00 97.56 195 TRP A N 1
ATOM 1544 C CA . TRP A 1 195 ? -9.938 0.216 13.905 1.00 97.56 195 TRP A CA 1
ATOM 1545 C C . TRP A 1 195 ? -8.695 1.046 13.560 1.00 97.56 195 TRP A C 1
ATOM 1547 O O . TRP A 1 195 ? -7.728 0.478 13.048 1.00 97.56 195 TRP A O 1
ATOM 1557 N N . VAL A 1 196 ? -8.670 2.341 13.907 1.00 97.69 196 VAL A N 1
ATOM 1558 C CA . VAL A 1 196 ? -7.510 3.227 13.676 1.00 97.69 196 VAL A CA 1
ATOM 1559 C C . VAL A 1 196 ? -6.278 2.726 14.421 1.00 97.69 196 VAL A C 1
ATOM 1561 O O . VAL A 1 196 ? -5.228 2.557 13.810 1.00 97.69 196 VAL A O 1
ATOM 1564 N N . LEU A 1 197 ? -6.413 2.381 15.705 1.00 96.50 197 LEU A N 1
ATOM 1565 C CA . LEU A 1 197 ? -5.293 1.879 16.513 1.00 96.50 197 LEU A CA 1
ATOM 1566 C C . LEU A 1 197 ? -4.680 0.590 15.946 1.00 96.50 197 LEU A C 1
ATOM 1568 O O . LEU A 1 197 ? -3.481 0.343 16.074 1.00 96.50 197 LEU A O 1
ATOM 1572 N N . ALA A 1 198 ? -5.492 -0.252 15.310 1.00 97.69 198 ALA A N 1
ATOM 1573 C CA . ALA A 1 198 ? -4.987 -1.430 14.622 1.00 97.69 198 ALA A CA 1
ATOM 1574 C C . ALA A 1 198 ? -4.316 -1.093 13.297 1.00 97.69 198 ALA A C 1
ATOM 1576 O O . ALA A 1 198 ? -3.282 -1.678 12.987 1.00 97.69 198 ALA A O 1
ATOM 1577 N N . GLN A 1 199 ? -4.851 -0.131 12.549 1.00 97.75 199 GLN A N 1
ATOM 1578 C CA . GLN A 1 199 ? -4.209 0.357 11.335 1.00 97.75 199 GLN A CA 1
ATOM 1579 C C . GLN A 1 199 ? -2.846 1.000 11.635 1.00 97.75 199 GLN A C 1
ATOM 1581 O O . GLN A 1 199 ? -1.891 0.789 10.889 1.00 97.75 199 GLN A O 1
ATOM 1586 N N . ASP A 1 200 ? -2.718 1.703 12.760 1.00 95.38 200 ASP A N 1
ATOM 1587 C CA . ASP A 1 200 ? -1.440 2.245 13.224 1.00 95.38 200 ASP A CA 1
ATOM 1588 C C . ASP A 1 200 ? -0.428 1.120 13.487 1.00 95.38 200 ASP A C 1
ATOM 1590 O O . ASP A 1 200 ? 0.709 1.198 13.024 1.00 95.38 200 ASP A O 1
ATOM 1594 N N . ARG A 1 201 ? -0.843 0.017 14.133 1.00 95.50 201 ARG A N 1
ATOM 1595 C CA . ARG A 1 201 ? 0.014 -1.175 14.288 1.00 95.50 201 ARG A CA 1
ATOM 1596 C C . ARG A 1 201 ? 0.429 -1.768 12.942 1.00 95.50 201 ARG A C 1
ATOM 1598 O O . ARG A 1 201 ? 1.599 -2.092 12.770 1.00 95.50 201 ARG A O 1
ATOM 1605 N N . VAL A 1 202 ? -0.475 -1.848 11.959 1.00 97.25 202 VAL A N 1
ATOM 1606 C CA . VAL A 1 202 ? -0.119 -2.280 10.591 1.00 97.25 202 VAL A CA 1
ATOM 1607 C C . VAL A 1 202 ? 1.021 -1.423 10.044 1.00 97.25 202 VAL A C 1
ATOM 1609 O O . VAL A 1 202 ? 2.018 -1.971 9.574 1.00 97.25 202 VAL A O 1
ATOM 1612 N N . PHE A 1 203 ? 0.910 -0.098 10.142 1.00 95.62 203 PHE A N 1
ATOM 1613 C CA . PHE A 1 203 ? 1.916 0.810 9.598 1.00 95.62 203 PHE A CA 1
ATOM 1614 C C . PHE A 1 203 ? 3.201 0.915 10.435 1.00 95.62 203 PHE A C 1
ATOM 1616 O O . PHE A 1 203 ? 4.251 1.226 9.881 1.00 95.62 203 PHE A O 1
ATOM 1623 N N . GLN A 1 204 ? 3.201 0.558 11.720 1.00 92.94 204 GLN A N 1
ATOM 1624 C CA . GLN A 1 204 ? 4.452 0.409 12.483 1.00 92.94 204 GLN A CA 1
ATOM 1625 C C . GLN A 1 204 ? 5.388 -0.637 11.849 1.00 92.94 204 GLN A C 1
ATOM 1627 O O . GLN A 1 204 ? 6.606 -0.459 11.823 1.00 92.94 204 GLN A O 1
ATOM 1632 N N . ASN A 1 205 ? 4.830 -1.683 11.230 1.00 94.44 205 ASN A N 1
ATOM 1633 C CA . ASN A 1 205 ? 5.612 -2.697 10.517 1.00 94.44 205 ASN A CA 1
ATOM 1634 C C . ASN A 1 205 ? 6.262 -2.175 9.219 1.00 94.44 205 ASN A C 1
ATOM 1636 O O . ASN A 1 205 ? 7.049 -2.899 8.603 1.00 94.44 205 ASN A O 1
ATOM 1640 N N . CYS A 1 206 ? 5.957 -0.947 8.771 1.00 92.19 206 CYS A N 1
ATOM 1641 C CA . CYS A 1 206 ? 6.564 -0.372 7.569 1.00 92.19 206 CYS A CA 1
ATOM 1642 C C . CYS A 1 206 ? 8.094 -0.332 7.677 1.00 92.19 206 CYS A C 1
ATOM 1644 O O . CYS A 1 206 ? 8.761 -0.659 6.696 1.00 92.19 206 CYS A O 1
ATOM 1646 N N . SER A 1 207 ? 8.633 -0.008 8.855 1.00 88.25 207 SER A N 1
ATOM 1647 C CA . SER A 1 207 ? 10.075 0.116 9.107 1.00 88.25 207 SER A CA 1
ATOM 1648 C C . SER A 1 207 ? 10.569 -0.575 10.377 1.00 88.25 207 SER A C 1
ATOM 1650 O O . SER A 1 207 ? 11.774 -0.777 10.503 1.00 88.25 207 SER A O 1
ATOM 1652 N N . ALA A 1 208 ? 9.681 -0.885 11.327 1.00 78.00 208 ALA A N 1
ATOM 1653 C CA . ALA A 1 208 ? 10.048 -1.408 12.640 1.00 78.00 208 ALA A CA 1
ATOM 1654 C C . ALA A 1 208 ? 9.851 -2.933 12.757 1.00 78.00 208 ALA A C 1
ATOM 1656 O O . ALA A 1 208 ? 9.534 -3.633 11.784 1.00 78.00 208 ALA A O 1
ATOM 1657 N N . ALA A 1 209 ? 10.072 -3.432 13.977 1.00 72.81 209 ALA A N 1
ATOM 1658 C CA . ALA A 1 209 ? 9.826 -4.811 14.384 1.00 72.81 209 ALA A CA 1
ATOM 1659 C C . ALA A 1 209 ? 8.342 -5.216 14.249 1.00 72.81 209 ALA A C 1
ATOM 1661 O O . ALA A 1 209 ? 7.469 -4.392 13.977 1.00 72.81 209 ALA A O 1
ATOM 1662 N N . GLU A 1 210 ? 8.076 -6.511 14.420 1.00 90.69 210 GLU A N 1
ATOM 1663 C CA . GLU A 1 210 ? 6.755 -7.120 14.245 1.00 90.69 210 GLU A CA 1
ATOM 1664 C C . GLU A 1 210 ? 5.732 -6.592 15.275 1.00 90.69 210 GLU A C 1
ATOM 1666 O O . GLU A 1 210 ? 5.899 -6.760 16.481 1.00 90.69 210 GLU A O 1
ATOM 1671 N N . SER A 1 211 ? 4.658 -5.963 14.789 1.00 94.75 211 SER A N 1
ATOM 1672 C CA . SER A 1 211 ? 3.537 -5.423 15.572 1.00 94.75 211 SER A CA 1
ATOM 1673 C C . SER A 1 211 ? 2.215 -5.877 14.954 1.00 94.75 211 SER A C 1
ATOM 1675 O O . SER A 1 211 ? 1.669 -5.236 14.054 1.00 94.75 211 SER A O 1
ATOM 1677 N N . ILE A 1 212 ? 1.695 -7.021 15.398 1.00 97.50 212 ILE A N 1
ATOM 1678 C CA . ILE A 1 212 ? 0.441 -7.571 14.868 1.00 97.50 212 ILE A CA 1
ATOM 1679 C C . ILE A 1 212 ? -0.746 -7.027 15.687 1.00 97.50 212 ILE A C 1
ATOM 1681 O O . ILE A 1 212 ? -0.725 -7.071 16.925 1.00 97.50 212 ILE A O 1
ATOM 1685 N N . PRO A 1 213 ? -1.791 -6.469 15.044 1.00 97.00 213 PRO A N 1
ATOM 1686 C CA . PRO A 1 213 ? -3.020 -6.111 15.738 1.00 97.00 213 PRO A CA 1
ATOM 1687 C C . PRO A 1 213 ? -3.668 -7.347 16.379 1.00 97.00 213 PRO A C 1
ATOM 1689 O O . PRO A 1 213 ? -3.707 -8.397 15.742 1.00 97.00 213 PRO A O 1
ATOM 1692 N N . PRO A 1 214 ? -4.216 -7.249 17.603 1.00 96.19 214 PRO A N 1
ATOM 1693 C CA . PRO A 1 214 ? -4.969 -8.353 18.185 1.00 96.19 214 PRO A CA 1
ATOM 1694 C C . PRO A 1 214 ? -6.280 -8.552 17.422 1.00 96.19 214 PRO A C 1
ATOM 1696 O O . PRO A 1 214 ? -6.763 -7.626 16.762 1.00 96.19 214 PRO A O 1
ATOM 1699 N N . GLU A 1 215 ? -6.894 -9.722 17.574 1.00 93.88 215 GLU A N 1
ATOM 1700 C CA . GLU A 1 215 ? -8.256 -9.959 17.096 1.00 93.88 215 GLU A CA 1
ATOM 1701 C C . GLU A 1 215 ? -9.238 -8.918 17.647 1.00 93.88 215 GLU A C 1
ATOM 1703 O O . GLU A 1 215 ? -9.042 -8.329 18.716 1.00 93.88 215 GLU A O 1
ATOM 1708 N N . THR A 1 216 ? -10.306 -8.663 16.897 1.00 93.25 216 THR A N 1
ATOM 1709 C CA . THR A 1 216 ? -11.327 -7.704 17.315 1.00 93.25 216 THR A CA 1
ATOM 1710 C C . THR A 1 216 ? -12.360 -8.385 18.205 1.00 93.25 216 THR A C 1
ATOM 1712 O O . THR A 1 216 ? -12.848 -9.466 17.893 1.00 93.25 216 THR A O 1
ATOM 1715 N N . GLY A 1 217 ? -12.745 -7.728 19.300 1.00 88.06 217 GLY A N 1
ATOM 1716 C CA . GLY A 1 217 ? -13.899 -8.138 20.109 1.00 88.06 217 GLY A CA 1
ATOM 1717 C C . GLY A 1 217 ? -15.247 -7.743 19.490 1.00 88.06 217 GLY A C 1
ATOM 1718 O O . GLY A 1 217 ? -16.296 -8.003 20.080 1.00 88.06 217 GLY A O 1
ATOM 1719 N N . ALA A 1 218 ? -15.242 -7.070 18.333 1.00 90.31 218 ALA A N 1
ATOM 1720 C CA . ALA A 1 218 ? -16.458 -6.656 17.649 1.00 90.31 218 ALA A CA 1
ATOM 1721 C C . ALA A 1 218 ? -17.233 -7.869 17.110 1.00 90.31 218 ALA A C 1
ATOM 1723 O O . ALA A 1 218 ? -16.662 -8.790 16.529 1.00 90.31 218 ALA A O 1
ATOM 1724 N N . ARG A 1 219 ? -18.560 -7.833 17.268 1.00 91.06 219 ARG A N 1
ATOM 1725 C CA . ARG A 1 219 ? -19.482 -8.823 16.681 1.00 91.06 219 ARG A CA 1
ATOM 1726 C C . ARG A 1 219 ? -19.927 -8.462 15.263 1.00 91.06 219 ARG A C 1
ATOM 1728 O O . ARG A 1 219 ? -20.538 -9.281 14.591 1.00 91.06 219 ARG A O 1
ATOM 1735 N N . ASP A 1 220 ? -19.660 -7.233 14.834 1.00 95.12 220 ASP A N 1
ATOM 1736 C CA . ASP A 1 220 ? -20.008 -6.753 13.501 1.00 95.12 220 ASP A CA 1
ATOM 1737 C C . ASP A 1 220 ? -19.095 -7.397 12.447 1.00 95.12 220 ASP A C 1
ATOM 1739 O O . ASP A 1 220 ? -17.869 -7.290 12.527 1.00 95.12 220 ASP A O 1
ATOM 1743 N N . ALA A 1 221 ? -19.703 -8.052 11.456 1.00 95.81 221 ALA A N 1
ATOM 1744 C CA . ALA A 1 221 ? -18.982 -8.803 10.430 1.00 95.81 221 ALA A CA 1
ATOM 1745 C C . ALA A 1 221 ? -18.054 -7.919 9.578 1.00 95.81 221 ALA A C 1
ATOM 1747 O O . ALA A 1 221 ? -16.981 -8.366 9.175 1.00 95.81 221 ALA A O 1
ATOM 1748 N N . LEU A 1 222 ? -18.419 -6.651 9.340 1.00 96.12 222 LEU A N 1
ATOM 1749 C CA . LEU A 1 222 ? -17.578 -5.724 8.582 1.00 96.12 222 LEU A CA 1
ATOM 1750 C C . LEU A 1 222 ? -16.296 -5.405 9.356 1.00 96.12 222 LEU A C 1
ATOM 1752 O O . LEU A 1 222 ? -15.205 -5.452 8.794 1.00 96.12 222 LEU A O 1
ATOM 1756 N N . LEU A 1 223 ? -16.419 -5.136 10.657 1.00 97.19 223 LEU A N 1
ATOM 1757 C CA . LEU A 1 223 ? -15.270 -4.859 11.523 1.00 97.19 223 LEU A CA 1
ATOM 1758 C C . LEU A 1 223 ? -14.379 -6.091 11.738 1.00 97.19 223 LEU A C 1
ATOM 1760 O O . LEU A 1 223 ? -13.165 -5.952 11.893 1.00 97.19 223 LEU A O 1
ATOM 1764 N N . GLN A 1 224 ? -14.957 -7.295 11.726 1.00 97.50 224 GLN A N 1
ATOM 1765 C CA . GLN A 1 224 ? -14.196 -8.547 11.726 1.00 97.50 224 GLN A CA 1
ATOM 1766 C C . GLN A 1 224 ? -13.402 -8.717 10.427 1.00 97.50 224 GLN A C 1
ATOM 1768 O O . GLN A 1 224 ? -12.199 -8.973 10.480 1.00 97.50 224 GLN A O 1
ATOM 1773 N N . ALA A 1 225 ? -14.035 -8.493 9.272 1.00 98.06 225 ALA A N 1
ATOM 1774 C CA . ALA A 1 225 ? -13.361 -8.554 7.977 1.00 98.06 225 ALA A CA 1
ATOM 1775 C C . ALA A 1 225 ? -12.240 -7.505 7.860 1.00 98.06 225 ALA A C 1
ATOM 1777 O O . ALA A 1 225 ? -11.152 -7.804 7.363 1.00 98.06 225 ALA A O 1
ATOM 1778 N N . ASP A 1 226 ? -12.470 -6.292 8.369 1.00 98.38 226 ASP A N 1
ATOM 1779 C CA . ASP A 1 226 ? -11.442 -5.257 8.464 1.00 98.38 226 ASP A CA 1
ATOM 1780 C C . ASP A 1 226 ? -10.258 -5.701 9.321 1.00 98.38 226 ASP A C 1
ATOM 1782 O O . ASP A 1 226 ? -9.106 -5.521 8.922 1.00 98.38 226 ASP A O 1
ATOM 1786 N N . ARG A 1 227 ? -10.518 -6.307 10.485 1.00 98.44 227 ARG A N 1
ATOM 1787 C CA . ARG A 1 227 ? -9.446 -6.778 11.361 1.00 98.44 227 ARG A CA 1
ATOM 1788 C C . ARG A 1 227 ? -8.631 -7.891 10.714 1.00 98.44 227 ARG A C 1
ATOM 1790 O O . ARG A 1 227 ? -7.406 -7.847 10.784 1.00 98.44 227 ARG A O 1
ATOM 1797 N N . GLN A 1 228 ? -9.279 -8.835 10.036 1.00 98.44 228 GLN A N 1
ATOM 1798 C CA . GLN A 1 228 ? -8.582 -9.879 9.282 1.00 98.44 228 GLN A CA 1
ATOM 1799 C C . GLN A 1 228 ? -7.663 -9.273 8.214 1.00 98.44 228 GLN A C 1
ATOM 1801 O O . GLN A 1 228 ? -6.500 -9.667 8.101 1.00 98.44 228 GLN A O 1
ATOM 1806 N N . TYR A 1 229 ? -8.144 -8.268 7.475 1.00 98.69 229 TYR A N 1
ATOM 1807 C CA . TYR A 1 229 ? -7.331 -7.537 6.503 1.00 98.69 229 TYR A CA 1
ATOM 1808 C C . TYR A 1 229 ? -6.142 -6.813 7.149 1.00 98.69 229 TYR A C 1
ATOM 1810 O O . TYR A 1 229 ? -5.025 -6.866 6.623 1.00 98.69 229 TYR A O 1
ATOM 1818 N N . GLN A 1 230 ? -6.353 -6.170 8.299 1.00 98.75 230 GLN A N 1
ATOM 1819 C CA . GLN A 1 230 ? -5.292 -5.505 9.055 1.00 98.75 230 GLN A CA 1
ATOM 1820 C C . GLN A 1 230 ? -4.235 -6.507 9.536 1.00 98.75 230 GLN A C 1
ATOM 1822 O O . GLN A 1 230 ? -3.049 -6.274 9.328 1.00 98.75 230 GLN A O 1
ATOM 1827 N N . ILE A 1 231 ? -4.635 -7.651 10.095 1.00 98.75 231 ILE A N 1
ATOM 1828 C CA . ILE A 1 231 ? -3.715 -8.711 10.539 1.00 98.75 231 ILE A CA 1
ATOM 1829 C C . ILE A 1 231 ? -2.893 -9.251 9.361 1.00 98.75 231 ILE A C 1
ATOM 1831 O O . ILE A 1 231 ? -1.664 -9.304 9.436 1.00 98.75 231 ILE A O 1
ATOM 1835 N N . ALA A 1 232 ? -3.542 -9.569 8.237 1.00 98.62 232 ALA A N 1
ATOM 1836 C CA . ALA A 1 232 ? -2.860 -10.026 7.026 1.00 98.62 232 ALA A CA 1
ATOM 1837 C C . ALA A 1 232 ? -1.834 -8.996 6.515 1.00 98.62 232 ALA A C 1
ATOM 1839 O O . ALA A 1 232 ? -0.701 -9.336 6.164 1.00 98.62 232 ALA A O 1
ATOM 1840 N N . SER A 1 233 ? -2.217 -7.716 6.526 1.00 98.50 233 SER A N 1
ATOM 1841 C CA . SER A 1 233 ? -1.359 -6.602 6.116 1.00 98.50 233 SER A CA 1
ATOM 1842 C C . SER A 1 233 ? -0.190 -6.379 7.075 1.00 98.50 233 SER A C 1
ATOM 1844 O O . SER A 1 233 ? 0.919 -6.104 6.617 1.00 98.50 233 SER A O 1
ATOM 1846 N N . ALA A 1 234 ? -0.405 -6.531 8.384 1.00 98.31 234 ALA A N 1
ATOM 1847 C CA . ALA A 1 234 ? 0.652 -6.435 9.386 1.00 98.31 234 ALA A CA 1
ATOM 1848 C C . ALA A 1 234 ? 1.718 -7.510 9.154 1.00 98.31 234 ALA A C 1
ATOM 1850 O O . ALA A 1 234 ? 2.895 -7.172 9.050 1.00 98.31 234 ALA A O 1
ATOM 1851 N N . TYR A 1 235 ? 1.316 -8.771 8.944 1.00 98.06 235 TYR A N 1
ATOM 1852 C CA . TYR A 1 235 ? 2.255 -9.842 8.591 1.00 98.06 235 TYR A CA 1
ATOM 1853 C C . TYR A 1 235 ? 3.025 -9.543 7.301 1.00 98.06 235 TYR A C 1
ATOM 1855 O O . TYR A 1 235 ? 4.235 -9.768 7.235 1.00 98.06 235 TYR A O 1
ATOM 1863 N N . PHE A 1 236 ? 2.357 -8.998 6.281 1.00 97.25 236 PHE A N 1
ATOM 1864 C CA . PHE A 1 236 ? 3.015 -8.639 5.025 1.00 97.25 236 PHE A CA 1
ATOM 1865 C C . PHE A 1 236 ? 4.101 -7.581 5.229 1.00 97.25 236 PHE A C 1
ATOM 1867 O O . PHE A 1 236 ? 5.235 -7.771 4.783 1.00 97.25 236 PHE A O 1
ATOM 1874 N N . TYR A 1 237 ? 3.780 -6.485 5.920 1.00 95.94 237 TYR A N 1
ATOM 1875 C CA . TYR A 1 237 ? 4.750 -5.423 6.180 1.00 95.94 237 TYR A CA 1
ATOM 1876 C C . TYR A 1 237 ? 5.854 -5.867 7.145 1.00 95.94 237 TYR A C 1
ATOM 1878 O O . TYR A 1 237 ? 6.984 -5.401 7.000 1.00 95.94 237 TYR A O 1
ATOM 1886 N N . ALA A 1 238 ? 5.562 -6.822 8.037 1.00 94.81 238 ALA A N 1
ATOM 1887 C CA . ALA A 1 238 ? 6.509 -7.460 8.951 1.00 94.81 238 ALA A CA 1
ATOM 1888 C C . ALA A 1 238 ? 7.474 -8.458 8.279 1.00 94.81 238 ALA A C 1
ATOM 1890 O O . ALA A 1 238 ? 8.309 -9.034 8.970 1.00 94.81 238 ALA A O 1
ATOM 1891 N N . LEU A 1 239 ? 7.386 -8.666 6.955 1.00 93.56 239 LEU A N 1
ATOM 1892 C CA . LEU A 1 239 ? 8.139 -9.679 6.188 1.00 93.56 239 LEU A CA 1
ATOM 1893 C C . LEU A 1 239 ? 7.770 -11.137 6.510 1.00 93.56 239 LEU A C 1
ATOM 1895 O O . LEU A 1 239 ? 8.463 -12.069 6.098 1.00 93.56 239 LEU A O 1
ATOM 1899 N N . ARG A 1 240 ? 6.649 -11.369 7.195 1.00 95.31 240 ARG A N 1
ATOM 1900 C CA . ARG A 1 240 ? 6.117 -12.703 7.501 1.00 95.31 240 ARG A CA 1
ATOM 1901 C C . ARG A 1 240 ? 5.260 -13.197 6.341 1.00 95.31 240 ARG A C 1
ATOM 1903 O O . ARG A 1 240 ? 4.045 -13.340 6.440 1.00 95.31 240 ARG A O 1
ATOM 1910 N N . PHE A 1 241 ? 5.900 -13.412 5.192 1.00 96.06 241 PHE A N 1
ATOM 1911 C CA . PHE A 1 241 ? 5.185 -13.625 3.932 1.00 96.06 241 PHE A CA 1
ATOM 1912 C C . PHE A 1 241 ? 4.353 -14.908 3.891 1.00 96.06 241 PHE A C 1
ATOM 1914 O O . PHE A 1 241 ? 3.306 -14.915 3.256 1.00 96.06 241 PHE A O 1
ATOM 1921 N N . GLN A 1 242 ? 4.779 -15.977 4.566 1.00 97.06 242 GLN A N 1
ATOM 1922 C CA . GLN A 1 242 ? 3.987 -17.211 4.649 1.00 97.06 242 GLN A CA 1
ATOM 1923 C C . GLN A 1 242 ? 2.674 -16.983 5.418 1.00 97.06 242 GLN A C 1
ATOM 1925 O O . GLN A 1 242 ? 1.603 -17.345 4.930 1.00 97.06 242 GLN A O 1
ATOM 1930 N N . ASP A 1 243 ? 2.740 -16.307 6.570 1.00 98.06 243 ASP A N 1
ATOM 1931 C CA . ASP A 1 243 ? 1.557 -15.951 7.359 1.00 98.06 243 ASP A CA 1
ATOM 1932 C C . ASP A 1 243 ? 0.647 -14.989 6.582 1.00 98.06 243 ASP A C 1
ATOM 1934 O O . ASP A 1 243 ? -0.552 -15.237 6.442 1.00 98.06 243 ASP A O 1
ATOM 1938 N N . ALA A 1 244 ? 1.222 -13.937 5.993 1.00 98.38 244 ALA A N 1
ATOM 1939 C CA . ALA A 1 244 ? 0.486 -12.982 5.170 1.00 98.38 244 ALA A CA 1
ATOM 1940 C C . ALA A 1 244 ? -0.239 -13.660 3.999 1.00 98.38 244 ALA A C 1
ATOM 1942 O O . ALA A 1 244 ? -1.408 -13.375 3.746 1.00 98.38 244 ALA A O 1
ATOM 1943 N N . GLU A 1 245 ? 0.431 -14.573 3.288 1.00 98.56 245 GLU A N 1
ATOM 1944 C CA . GLU A 1 245 ? -0.164 -15.323 2.183 1.00 98.56 245 GLU A CA 1
ATOM 1945 C C . GLU A 1 245 ? -1.364 -16.145 2.661 1.00 98.56 245 GLU A C 1
ATOM 1947 O O . GLU A 1 245 ? -2.431 -16.072 2.048 1.00 98.56 245 GLU A O 1
ATOM 1952 N N . ARG A 1 246 ? -1.214 -16.890 3.765 1.00 98.62 246 ARG A N 1
ATOM 1953 C CA . ARG A 1 246 ? -2.302 -17.687 4.347 1.00 98.62 246 ARG A CA 1
ATOM 1954 C C . ARG A 1 246 ? -3.517 -16.813 4.659 1.00 98.62 246 ARG A C 1
ATOM 1956 O O . ARG A 1 246 ? -4.620 -17.138 4.220 1.00 98.62 246 ARG A O 1
ATOM 1963 N N . HIS A 1 247 ? -3.321 -15.697 5.362 1.00 98.69 247 HIS A N 1
ATOM 1964 C CA . HIS A 1 247 ? -4.421 -14.806 5.737 1.00 98.69 247 HIS A CA 1
ATOM 1965 C C . HIS A 1 247 ? -5.065 -14.126 4.520 1.00 98.69 247 HIS A C 1
ATOM 1967 O O . HIS A 1 247 ? -6.290 -14.109 4.403 1.00 98.69 247 HIS A O 1
ATOM 1973 N N . PHE A 1 248 ? -4.284 -13.630 3.556 1.00 98.81 248 PHE A N 1
ATOM 1974 C CA . PHE A 1 248 ? -4.866 -13.034 2.350 1.00 98.81 248 PHE A CA 1
ATOM 1975 C C . PHE A 1 248 ? -5.609 -14.052 1.482 1.00 98.81 248 PHE A C 1
ATOM 1977 O O . PHE A 1 248 ? -6.637 -13.705 0.903 1.00 98.81 248 PHE A O 1
ATOM 1984 N N . ARG A 1 249 ? -5.159 -15.313 1.411 1.00 98.69 249 ARG A N 1
ATOM 1985 C CA . ARG A 1 249 ? -5.904 -16.375 0.713 1.00 98.69 249 ARG A CA 1
ATOM 1986 C C . ARG A 1 249 ? -7.254 -16.652 1.372 1.00 98.69 249 ARG A C 1
ATOM 1988 O O . ARG A 1 249 ? -8.231 -16.827 0.650 1.00 98.69 249 ARG A O 1
ATOM 1995 N N . GLN A 1 250 ? -7.327 -16.640 2.703 1.00 98.44 250 GLN A N 1
ATOM 1996 C CA . GLN A 1 250 ? -8.594 -16.780 3.431 1.00 98.44 250 GLN A CA 1
ATOM 1997 C C . GLN A 1 250 ? -9.556 -15.631 3.094 1.00 98.44 250 GLN A C 1
ATOM 1999 O O . GLN A 1 250 ? -10.686 -15.880 2.684 1.00 98.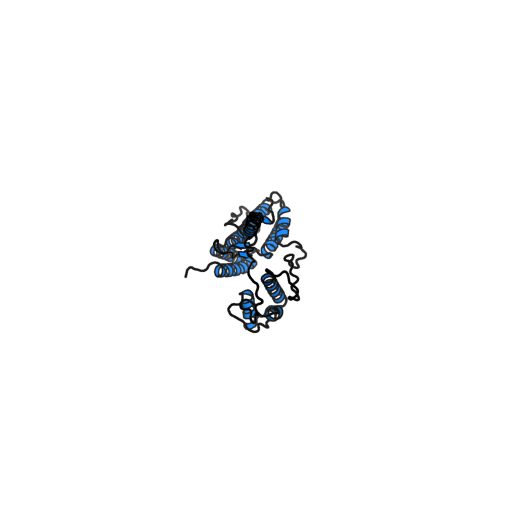44 250 GLN A O 1
ATOM 2004 N N . ILE A 1 251 ? -9.082 -14.382 3.147 1.00 98.62 251 ILE A N 1
ATOM 2005 C CA . ILE A 1 251 ? -9.888 -13.198 2.797 1.00 98.62 251 ILE A CA 1
ATOM 2006 C C . ILE A 1 251 ? -10.332 -13.235 1.325 1.00 98.62 251 ILE A C 1
ATOM 2008 O O . ILE A 1 251 ? -11.456 -12.875 0.992 1.00 98.62 251 ILE A O 1
ATOM 2012 N N . ALA A 1 252 ? -9.464 -13.685 0.417 1.00 98.44 252 ALA A N 1
ATOM 2013 C CA . ALA A 1 252 ? -9.776 -13.803 -1.007 1.00 98.44 252 ALA A CA 1
ATOM 2014 C C . ALA A 1 252 ? -10.813 -14.901 -1.324 1.00 98.44 252 ALA A C 1
ATOM 2016 O O . ALA A 1 252 ? -11.487 -14.829 -2.366 1.00 98.44 252 ALA A O 1
ATOM 2017 N N . ALA A 1 253 ? -10.905 -15.918 -0.462 1.00 98.25 253 ALA A N 1
ATOM 2018 C CA . ALA A 1 253 ? -11.873 -17.005 -0.551 1.00 98.25 253 ALA A CA 1
ATOM 2019 C C . ALA A 1 253 ? -13.236 -16.625 0.048 1.00 98.25 253 ALA A C 1
ATOM 2021 O O . ALA A 1 253 ? -14.256 -17.104 -0.445 1.00 98.25 253 ALA A O 1
ATOM 2022 N N . ASP A 1 254 ? -13.268 -15.734 1.041 1.00 97.50 254 ASP A N 1
ATOM 2023 C CA . ASP A 1 254 ? -14.511 -15.232 1.624 1.00 97.50 254 ASP A CA 1
ATOM 2024 C C . ASP A 1 254 ? -15.271 -14.333 0.633 1.00 97.50 254 ASP A C 1
ATOM 2026 O O . ASP A 1 254 ? -14.827 -13.246 0.258 1.00 97.50 254 ASP A O 1
ATOM 2030 N N . ALA A 1 255 ? -16.441 -14.801 0.193 1.00 95.62 255 ALA A N 1
ATOM 2031 C CA . ALA A 1 255 ? -17.306 -14.077 -0.732 1.00 95.62 255 ALA A CA 1
ATOM 2032 C C . ALA A 1 255 ? -17.938 -12.820 -0.111 1.00 95.62 255 ALA A C 1
ATOM 2034 O O . ALA A 1 255 ? -18.300 -11.911 -0.856 1.00 95.62 255 ALA A O 1
ATOM 2035 N N . ASN A 1 256 ? -18.040 -12.765 1.219 1.00 95.19 256 ASN A N 1
ATOM 2036 C CA . ASN A 1 256 ? -18.673 -11.673 1.955 1.00 95.19 256 ASN A CA 1
ATOM 2037 C C . ASN A 1 256 ? -17.673 -10.602 2.401 1.00 95.19 256 ASN A C 1
ATOM 2039 O O . ASN A 1 256 ? -18.080 -9.529 2.847 1.00 95.19 256 ASN A O 1
ATOM 2043 N N . SER A 1 257 ? -16.368 -10.861 2.279 1.00 96.69 257 SER A N 1
ATOM 2044 C CA . SER A 1 257 ? -15.361 -9.881 2.660 1.00 96.69 257 SER A CA 1
ATOM 2045 C C . SER A 1 257 ? -15.315 -8.725 1.653 1.00 96.69 257 SER A C 1
ATOM 2047 O O . SER A 1 257 ? -15.058 -8.954 0.464 1.00 96.69 257 SER A O 1
ATOM 2049 N N . PRO A 1 258 ? -15.444 -7.459 2.093 1.00 97.06 258 PRO A N 1
ATOM 2050 C CA . PRO A 1 258 ? -15.245 -6.309 1.207 1.00 97.06 258 PRO A CA 1
ATOM 2051 C C . PRO A 1 258 ? -13.796 -6.215 0.702 1.00 97.06 258 PRO A C 1
ATOM 2053 O O . PRO A 1 258 ? -13.531 -5.606 -0.331 1.00 97.06 258 PRO A O 1
ATOM 2056 N N . HIS A 1 259 ? -12.852 -6.861 1.396 1.00 97.94 259 HIS A N 1
ATOM 2057 C CA . HIS A 1 259 ? -11.426 -6.861 1.062 1.00 97.94 259 HIS A CA 1
ATOM 2058 C C . HIS A 1 259 ? -11.050 -7.943 0.045 1.00 97.94 259 HIS A C 1
ATOM 2060 O O . HIS A 1 259 ? -9.893 -8.016 -0.362 1.00 97.94 259 HIS A O 1
ATOM 2066 N N . ARG A 1 260 ? -11.994 -8.788 -0.392 1.00 97.88 260 ARG A N 1
ATOM 2067 C CA . ARG A 1 260 ? -11.740 -9.986 -1.211 1.00 97.88 260 ARG A CA 1
ATOM 2068 C C . ARG A 1 260 ? -10.916 -9.715 -2.471 1.00 97.88 260 ARG A C 1
ATOM 2070 O O . ARG A 1 260 ? -9.950 -10.429 -2.746 1.00 97.88 260 ARG A O 1
ATOM 2077 N N . LEU A 1 261 ? -11.291 -8.704 -3.260 1.00 96.56 261 LEU A N 1
ATOM 2078 C CA . LEU A 1 261 ? -10.583 -8.373 -4.504 1.00 96.56 261 LEU A CA 1
ATOM 2079 C C . LEU A 1 261 ? -9.169 -7.858 -4.223 1.00 96.56 261 LEU A C 1
ATOM 2081 O O . LEU A 1 261 ? -8.213 -8.295 -4.864 1.00 96.56 261 LEU A O 1
ATOM 2085 N N . LEU A 1 262 ? -9.029 -6.990 -3.221 1.00 97.25 262 LEU A N 1
ATOM 2086 C CA . LEU A 1 262 ? -7.734 -6.471 -2.802 1.00 97.25 262 LEU A CA 1
ATOM 2087 C C . LEU A 1 262 ? -6.836 -7.587 -2.249 1.00 97.25 262 LEU A C 1
ATOM 2089 O O . LEU A 1 262 ? -5.653 -7.643 -2.573 1.00 97.25 262 LEU A O 1
ATOM 2093 N N . ALA A 1 263 ? -7.395 -8.526 -1.489 1.00 98.31 263 ALA A N 1
ATOM 2094 C CA . ALA A 1 263 ? -6.666 -9.661 -0.941 1.00 98.31 263 ALA A CA 1
ATOM 2095 C C . ALA A 1 263 ? -6.084 -10.564 -2.038 1.00 98.31 263 ALA A C 1
ATOM 2097 O O . ALA A 1 263 ? -4.943 -10.997 -1.913 1.00 98.31 263 ALA A O 1
ATOM 2098 N N . ARG A 1 264 ? -6.792 -10.782 -3.159 1.00 98.12 264 ARG A N 1
ATOM 2099 C CA . ARG A 1 264 ? -6.239 -11.516 -4.320 1.00 98.12 264 ARG A CA 1
ATOM 2100 C C . ARG A 1 264 ? -4.990 -10.845 -4.879 1.00 98.12 264 ARG A C 1
ATOM 2102 O O . ARG A 1 264 ? -3.987 -11.511 -5.126 1.00 98.12 264 ARG A O 1
ATOM 2109 N N . TYR A 1 265 ? -5.044 -9.525 -5.044 1.00 96.44 265 TYR A N 1
ATOM 2110 C CA . TYR A 1 265 ? -3.882 -8.742 -5.452 1.00 96.44 265 TYR A CA 1
ATOM 2111 C C . TYR A 1 265 ? -2.746 -8.841 -4.419 1.00 96.44 265 TYR A C 1
ATOM 2113 O O . TYR A 1 265 ? -1.581 -9.021 -4.783 1.00 96.44 265 TYR A O 1
ATOM 2121 N N . LEU A 1 266 ? -3.073 -8.789 -3.125 1.00 98.12 266 LEU A N 1
ATOM 2122 C CA . LEU A 1 266 ? -2.086 -8.872 -2.050 1.00 98.12 266 LEU A CA 1
ATOM 2123 C C . LEU A 1 266 ? -1.450 -10.259 -1.919 1.00 98.12 266 LEU A C 1
ATOM 2125 O O . LEU A 1 266 ? -0.264 -10.316 -1.616 1.00 98.12 266 LEU A O 1
ATOM 2129 N N . VAL A 1 267 ? -2.140 -11.357 -2.253 1.00 98.50 267 VAL A N 1
ATOM 2130 C CA . VAL A 1 267 ? -1.506 -12.684 -2.39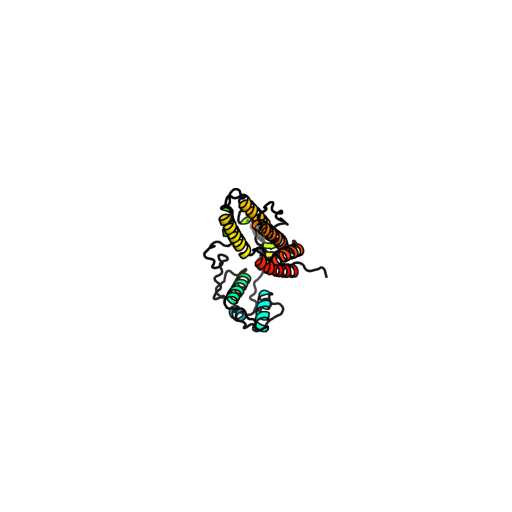3 1.00 98.50 267 VAL A CA 1
ATOM 2131 C C . VAL A 1 267 ? -0.369 -12.624 -3.417 1.00 98.50 267 VAL A C 1
ATOM 2133 O O . VAL A 1 267 ? 0.756 -13.014 -3.108 1.00 98.50 267 VAL A O 1
ATOM 2136 N N . ALA A 1 268 ? -0.622 -12.078 -4.612 1.00 95.94 268 ALA A N 1
ATOM 2137 C CA . ALA A 1 268 ? 0.408 -11.950 -5.643 1.00 95.94 268 ALA A CA 1
ATOM 2138 C C . ALA A 1 268 ? 1.569 -11.052 -5.181 1.00 95.94 268 ALA A C 1
ATOM 2140 O O . ALA A 1 268 ? 2.739 -11.407 -5.332 1.00 95.94 268 ALA A O 1
ATOM 2141 N N . ARG A 1 269 ? 1.260 -9.912 -4.549 1.00 94.25 269 ARG A N 1
ATOM 2142 C CA . ARG A 1 269 ? 2.272 -8.997 -3.999 1.00 94.25 269 ARG A CA 1
ATOM 2143 C C . ARG A 1 269 ? 3.119 -9.659 -2.904 1.00 94.25 269 ARG A C 1
ATOM 2145 O O . ARG A 1 269 ? 4.330 -9.437 -2.876 1.00 94.25 269 ARG A O 1
ATOM 2152 N N . THR A 1 270 ? 2.514 -10.474 -2.040 1.00 97.12 270 THR A N 1
ATOM 2153 C CA . THR A 1 270 ? 3.204 -11.257 -1.004 1.00 97.12 270 THR A CA 1
ATOM 2154 C C . THR A 1 270 ? 4.163 -12.268 -1.622 1.00 97.12 270 THR A C 1
ATOM 2156 O O . THR A 1 270 ? 5.323 -12.310 -1.221 1.00 97.12 270 THR A O 1
ATOM 2159 N N . LEU A 1 271 ? 3.731 -13.021 -2.638 1.00 95.44 271 LEU A N 1
ATOM 2160 C CA . LEU A 1 271 ? 4.586 -13.986 -3.340 1.00 95.44 271 LEU A CA 1
ATOM 2161 C C . LEU A 1 271 ? 5.790 -13.307 -4.005 1.00 95.44 271 LEU A C 1
ATOM 2163 O O . LEU A 1 271 ? 6.924 -13.752 -3.833 1.00 95.44 271 LEU A O 1
ATOM 2167 N N . ILE A 1 272 ? 5.561 -12.186 -4.698 1.00 91.50 272 ILE A N 1
ATOM 2168 C CA . ILE A 1 272 ? 6.632 -11.403 -5.329 1.00 91.50 272 ILE A CA 1
ATOM 2169 C C . ILE A 1 272 ? 7.613 -10.883 -4.274 1.00 91.50 272 ILE A C 1
ATOM 2171 O O . ILE A 1 272 ? 8.826 -10.959 -4.473 1.00 91.50 272 ILE A O 1
ATOM 2175 N N . ARG A 1 273 ? 7.118 -10.360 -3.144 1.00 91.38 273 ARG A N 1
ATOM 2176 C CA . ARG A 1 273 ? 7.974 -9.880 -2.050 1.00 91.38 273 ARG A CA 1
ATOM 2177 C C . ARG A 1 273 ? 8.795 -10.999 -1.428 1.00 91.38 273 ARG A C 1
ATOM 2179 O O . ARG A 1 273 ? 9.991 -10.792 -1.243 1.00 91.38 273 ARG A O 1
ATOM 2186 N N . ARG A 1 274 ? 8.189 -12.165 -1.190 1.00 92.75 274 ARG A N 1
ATOM 2187 C CA . ARG A 1 274 ? 8.886 -13.354 -0.692 1.00 92.75 274 ARG A CA 1
ATOM 2188 C C . ARG A 1 274 ? 10.034 -13.736 -1.612 1.00 92.75 274 ARG A C 1
ATOM 2190 O O . ARG A 1 274 ? 11.174 -13.697 -1.177 1.00 92.75 274 ARG A O 1
ATOM 2197 N N . ALA A 1 275 ? 9.750 -13.960 -2.893 1.00 89.19 275 ALA A N 1
ATOM 2198 C CA . ALA A 1 275 ? 10.765 -14.331 -3.879 1.00 89.19 275 ALA A CA 1
ATOM 2199 C C . ALA A 1 275 ? 11.866 -13.269 -4.068 1.00 89.19 275 ALA A C 1
ATOM 2201 O O . ALA A 1 275 ? 12.959 -13.580 -4.520 1.00 89.19 275 ALA A O 1
ATOM 2202 N N . SER A 1 276 ? 11.582 -12.000 -3.751 1.00 85.69 276 SER A N 1
ATOM 2203 C CA . SER A 1 276 ? 12.550 -10.906 -3.901 1.00 85.69 276 SER A CA 1
ATOM 2204 C C . SER A 1 276 ? 13.472 -10.710 -2.703 1.00 85.69 276 SER A C 1
ATOM 2206 O O . SER A 1 276 ? 14.518 -10.094 -2.869 1.00 85.69 276 SER A O 1
ATOM 2208 N N . LEU A 1 277 ? 13.033 -11.098 -1.504 1.00 86.25 277 LEU A N 1
ATOM 2209 C CA . LEU A 1 277 ? 13.680 -10.721 -0.241 1.00 86.25 277 LEU A CA 1
ATOM 2210 C C . LEU A 1 277 ? 14.100 -11.926 0.599 1.00 86.25 277 LEU A C 1
ATOM 2212 O O . LEU A 1 277 ? 14.997 -11.801 1.422 1.00 86.25 277 LEU A O 1
ATOM 2216 N N . GLN A 1 278 ? 13.443 -13.068 0.418 1.00 81.56 278 GLN A N 1
ATOM 2217 C CA . GLN A 1 278 ? 13.790 -14.327 1.060 1.00 81.56 278 GLN A CA 1
ATOM 2218 C C . GLN A 1 278 ? 14.402 -15.220 -0.015 1.00 81.56 278 GLN A C 1
ATOM 2220 O O . GLN A 1 278 ? 13.690 -15.889 -0.759 1.00 81.56 278 GLN A O 1
ATOM 2225 N N . THR A 1 279 ? 15.725 -15.181 -0.144 1.00 61.00 279 THR A N 1
ATOM 2226 C CA . THR A 1 279 ? 16.463 -16.270 -0.789 1.00 61.00 279 THR A CA 1
ATOM 2227 C C . THR A 1 279 ? 16.395 -17.475 0.139 1.00 61.00 279 THR A C 1
ATOM 2229 O O . THR A 1 279 ? 16.742 -17.349 1.315 1.00 61.00 279 THR A O 1
ATOM 2232 N N . GLU A 1 280 ? 15.934 -18.625 -0.354 1.00 45.97 280 GLU A N 1
ATOM 2233 C CA . GLU A 1 280 ? 16.147 -19.869 0.385 1.00 45.97 280 GLU A CA 1
ATOM 2234 C C . GLU A 1 280 ? 17.659 -20.106 0.514 1.00 45.97 280 GLU A C 1
ATOM 2236 O O . GLU A 1 280 ? 18.400 -19.771 -0.419 1.00 45.97 280 GLU A O 1
ATOM 2241 N N . PRO A 1 281 ? 18.150 -20.620 1.654 1.00 43.72 281 PRO A N 1
ATOM 2242 C CA . PRO A 1 281 ? 19.494 -21.167 1.686 1.00 43.72 281 PRO A CA 1
ATOM 2243 C C . PRO A 1 281 ? 19.530 -22.314 0.670 1.00 43.72 281 PRO A C 1
ATOM 2245 O O . PRO A 1 281 ? 18.790 -23.286 0.815 1.00 43.72 281 PRO A O 1
ATOM 2248 N N . GLY A 1 282 ? 20.305 -22.121 -0.400 1.00 32.84 282 GLY A N 1
ATOM 2249 C CA . GLY A 1 282 ? 20.587 -23.163 -1.387 1.00 32.84 282 GLY A CA 1
ATOM 2250 C C . GLY A 1 282 ? 21.389 -24.313 -0.800 1.00 32.84 282 GLY A C 1
ATOM 2251 O O . GLY A 1 282 ? 22.039 -24.108 0.253 1.00 32.84 282 GLY A O 1
#